Protein AF-A0A8B7DHA5-F1 (afdb_monomer_lite)

Secondary structure (DSSP, 8-state):
------PPP----GGGHHHHHHHHHHHHHHHHHHHHHHHSTTTS---SSHHHHHHHHHHHHHHHGGGBTTTB-HHHHHHHS-SSGGG--HHHHHHHHHHHHHHHHH-TT-TTTGGGGGGTGGGS-HHHHHHHHHHHHHHHHHH-HHHHHHHTSHHHHHHHHHHHHHHHHHTT--THHHHHHHHS-GGG-GGGHHHHHHHHHHHHHHHHHHHHHHHHHHHHHHHHHHHHHHHHHTT-TT--S-HHHHHHHHHHHHHHHHHHHHHHHHHHHHHHHHHTGGGTTTS-HHHHHHHHHHHHHHHHHHHHHHHHHHHHHHHHHHHHHHHHHHHHHHHHHHHHHHHHHHHHHHHHHHHGGG-

pLDDT: mean 70.15, std 16.29, range [30.09, 95.38]

Structure (mmCIF, N/CA/C/O backbone):
data_AF-A0A8B7DHA5-F1
#
_entry.id   AF-A0A8B7DHA5-F1
#
loop_
_atom_site.group_PDB
_atom_site.id
_atom_site.type_symbol
_atom_site.label_atom_id
_atom_site.label_alt_id
_atom_site.label_comp_id
_atom_site.label_asym_id
_atom_site.label_entity_id
_atom_site.label_seq_id
_atom_site.pdbx_PDB_ins_code
_atom_site.Cartn_x
_atom_site.Cartn_y
_atom_site.Cartn_z
_atom_site.occupancy
_atom_site.B_iso_or_equiv
_atom_site.auth_seq_id
_atom_site.auth_comp_id
_atom_site.auth_asym_id
_atom_site.auth_atom_id
_atom_site.pdbx_PDB_model_num
ATOM 1 N N . MET A 1 1 ? -28.929 27.404 12.615 1.00 31.81 1 MET A N 1
ATOM 2 C CA . MET A 1 1 ? -28.844 27.192 11.158 1.00 31.81 1 MET A CA 1
ATOM 3 C C . MET A 1 1 ? -27.927 26.008 10.994 1.00 31.81 1 MET A C 1
ATOM 5 O O . MET A 1 1 ? -26.737 26.147 11.231 1.00 31.81 1 MET A O 1
ATOM 9 N N . ASP A 1 2 ? -28.525 24.844 10.763 1.00 30.09 2 ASP A N 1
ATOM 10 C CA . ASP A 1 2 ? -27.823 23.575 10.604 1.00 30.09 2 ASP A CA 1
ATOM 11 C C . ASP A 1 2 ? -27.261 23.507 9.185 1.00 30.09 2 ASP A C 1
ATOM 13 O O . ASP A 1 2 ? -27.983 23.202 8.233 1.00 30.09 2 ASP A O 1
ATOM 17 N N . GLU A 1 3 ? -25.979 23.820 9.029 1.00 30.39 3 GLU A N 1
ATOM 18 C CA . GLU A 1 3 ? -25.252 23.474 7.813 1.00 30.39 3 GLU A CA 1
ATOM 19 C C . GLU A 1 3 ? -24.956 21.973 7.857 1.00 30.39 3 GLU A C 1
ATOM 21 O O . GLU A 1 3 ? -24.004 21.502 8.477 1.00 30.39 3 GLU A O 1
ATOM 26 N N . LYS A 1 4 ? -25.829 21.195 7.208 1.00 30.09 4 LYS A N 1
ATOM 27 C CA . LYS A 1 4 ? -25.477 19.853 6.748 1.00 30.09 4 LYS A CA 1
ATOM 28 C C . LYS A 1 4 ? -24.295 20.006 5.794 1.00 30.09 4 LYS A C 1
ATOM 30 O O . LYS A 1 4 ? -24.496 20.401 4.649 1.00 30.09 4 LYS A O 1
ATOM 35 N N . PHE A 1 5 ? -23.093 19.669 6.255 1.00 32.84 5 PHE A N 1
ATOM 36 C CA . PHE A 1 5 ? -21.989 19.331 5.366 1.00 32.84 5 PHE A CA 1
ATOM 37 C C . PHE A 1 5 ? -22.485 18.221 4.429 1.00 32.84 5 PHE A C 1
ATOM 39 O O . PHE A 1 5 ? -22.714 17.085 4.848 1.00 32.84 5 PHE A O 1
ATOM 46 N N . GLN A 1 6 ? -22.763 18.575 3.173 1.00 30.36 6 GLN A N 1
ATOM 47 C CA . GLN A 1 6 ? -22.913 17.603 2.100 1.00 30.36 6 GLN A CA 1
ATOM 48 C C . GLN A 1 6 ? -21.514 17.063 1.833 1.00 30.36 6 GLN A C 1
ATOM 50 O O . GLN A 1 6 ? -20.714 17.706 1.164 1.00 30.36 6 GLN A O 1
ATOM 55 N N . TYR A 1 7 ? -21.209 15.919 2.437 1.00 39.31 7 TYR A N 1
ATOM 56 C CA . TYR A 1 7 ? -19.994 15.178 2.149 1.00 39.31 7 TYR A CA 1
ATOM 57 C C . TYR A 1 7 ? -20.019 14.757 0.674 1.00 39.31 7 TYR A C 1
ATOM 59 O O . TYR A 1 7 ? -20.976 14.111 0.237 1.00 39.31 7 TYR A O 1
ATOM 67 N N . GLU A 1 8 ? -19.011 15.176 -0.093 1.00 39.19 8 GLU A N 1
ATOM 68 C CA . GLU A 1 8 ? -18.822 14.723 -1.470 1.00 39.19 8 GLU A CA 1
ATOM 69 C C . GLU A 1 8 ? -18.601 13.205 -1.476 1.00 39.19 8 GLU A C 1
ATOM 71 O O . GLU A 1 8 ? -18.005 12.635 -0.561 1.00 39.19 8 GLU A O 1
ATOM 76 N N . VAL A 1 9 ? -19.179 12.548 -2.482 1.00 39.88 9 VAL A N 1
ATOM 77 C CA . VAL A 1 9 ? -19.127 11.096 -2.687 1.00 39.88 9 VAL A CA 1
ATOM 78 C C . VAL A 1 9 ? -17.662 10.658 -2.674 1.00 39.88 9 VAL A C 1
ATOM 80 O O . VAL A 1 9 ? -16.861 11.154 -3.462 1.00 39.88 9 VAL A O 1
ATOM 83 N N . LEU A 1 10 ? -17.333 9.733 -1.775 1.00 47.78 10 LEU A N 1
ATOM 84 C CA . LEU A 1 10 ? -15.979 9.291 -1.431 1.00 47.78 10 LEU A CA 1
ATOM 85 C C . LEU A 1 10 ? -15.328 8.494 -2.561 1.00 47.78 10 LEU A C 1
ATOM 87 O O . LEU A 1 10 ? -14.154 8.158 -2.450 1.00 47.78 10 LEU A O 1
ATOM 91 N N . GLY A 1 11 ? -16.078 8.204 -3.632 1.00 48.78 11 GLY A N 1
ATOM 92 C CA . GLY A 1 11 ? -15.560 7.739 -4.910 1.00 48.78 11 GLY A CA 1
ATOM 93 C C . GLY A 1 11 ? -14.480 6.691 -4.704 1.00 48.78 11 GLY A C 1
ATOM 94 O O . GLY A 1 11 ? -13.331 6.957 -5.038 1.00 48.78 11 GLY A O 1
ATOM 95 N N . ILE A 1 12 ? -14.840 5.554 -4.083 1.00 56.03 12 ILE A N 1
ATOM 96 C CA . ILE A 1 12 ? -13.918 4.442 -3.793 1.00 56.03 12 ILE A CA 1
ATOM 97 C C . ILE A 1 12 ? -12.942 4.297 -4.958 1.00 56.03 12 ILE A C 1
ATOM 99 O O . ILE A 1 12 ? -13.399 4.212 -6.100 1.00 56.03 12 ILE A O 1
ATOM 103 N N . ILE A 1 13 ? -11.632 4.235 -4.682 1.00 59.09 13 ILE A N 1
ATOM 104 C CA . ILE A 1 13 ? -10.598 3.977 -5.697 1.00 59.09 13 ILE A CA 1
ATOM 105 C C . ILE A 1 13 ? -11.008 2.735 -6.506 1.00 59.09 13 ILE A C 1
ATOM 107 O O . ILE A 1 13 ? -10.809 1.588 -6.090 1.00 59.09 13 ILE A O 1
ATOM 111 N N . GLN A 1 14 ? -11.622 2.964 -7.671 1.00 55.59 14 GLN A N 1
ATOM 112 C CA . GLN A 1 14 ? -12.450 1.955 -8.344 1.00 55.59 14 GLN A CA 1
ATOM 113 C C . GLN A 1 14 ? -11.627 0.748 -8.803 1.00 55.59 14 GLN A C 1
ATOM 115 O O . GLN A 1 14 ? -12.136 -0.364 -8.917 1.00 55.59 14 GLN A O 1
ATOM 120 N N . LYS A 1 15 ? -10.325 0.946 -9.042 1.00 62.31 15 LYS A N 1
ATOM 121 C CA . LYS A 1 15 ? -9.420 -0.110 -9.512 1.00 62.31 15 LYS A CA 1
ATOM 122 C C . LYS A 1 15 ? -9.160 -1.212 -8.487 1.00 62.31 15 LYS A C 1
ATOM 124 O O . LYS A 1 15 ? -8.777 -2.300 -8.904 1.00 62.31 15 LYS A O 1
ATOM 129 N N . ASN A 1 16 ? -9.382 -0.957 -7.196 1.00 73.00 16 ASN A N 1
ATOM 130 C CA . ASN A 1 16 ? -9.119 -1.911 -6.117 1.00 73.00 16 ASN A CA 1
ATOM 131 C C . ASN A 1 16 ? -10.328 -2.093 -5.189 1.00 73.00 16 ASN A C 1
ATOM 133 O O . ASN A 1 16 ? -10.146 -2.474 -4.037 1.00 73.00 16 ASN A O 1
ATOM 137 N N . GLU A 1 17 ? -11.552 -1.841 -5.662 1.00 82.62 17 GLU A N 1
ATOM 138 C CA . GLU A 1 17 ? -12.750 -1.793 -4.811 1.00 82.62 17 GLU A CA 1
ATOM 139 C C . GLU A 1 17 ? -12.885 -3.016 -3.886 1.00 82.62 17 GLU A C 1
ATOM 141 O O . GLU A 1 17 ? -13.051 -2.863 -2.679 1.00 82.62 17 GLU A O 1
ATOM 146 N N . MET A 1 18 ? -12.733 -4.236 -4.411 1.00 84.31 18 MET A N 1
ATOM 147 C CA . MET A 1 18 ? -12.830 -5.459 -3.600 1.00 84.31 18 MET A CA 1
ATOM 148 C C . MET A 1 18 ? -11.732 -5.567 -2.536 1.00 84.31 18 MET A C 1
ATOM 150 O O . MET A 1 18 ? -11.992 -6.031 -1.427 1.00 84.31 18 MET A O 1
ATOM 154 N N . TYR A 1 19 ? -10.515 -5.121 -2.854 1.00 85.44 19 TYR A N 1
ATOM 155 C CA . TYR A 1 19 ? -9.407 -5.089 -1.902 1.00 85.44 19 TYR A CA 1
ATOM 156 C C . TYR A 1 19 ? -9.633 -4.018 -0.829 1.00 85.44 19 TYR A C 1
ATOM 158 O O . TYR A 1 19 ? -9.462 -4.303 0.352 1.00 85.44 19 TYR A O 1
ATOM 166 N N . VAL A 1 20 ? -10.104 -2.826 -1.218 1.00 85.88 20 VAL A N 1
ATOM 167 C CA . VAL A 1 20 ? -10.475 -1.742 -0.294 1.00 85.88 20 VAL A CA 1
ATOM 168 C C . VAL A 1 20 ? -11.589 -2.198 0.646 1.00 85.88 20 VAL A C 1
ATOM 170 O O . VAL A 1 20 ? -11.471 -2.011 1.854 1.00 85.88 20 VAL A O 1
ATOM 173 N N . ARG A 1 21 ? -12.638 -2.850 0.128 1.00 87.44 21 ARG A N 1
ATOM 174 C CA . ARG A 1 21 ? -13.747 -3.394 0.931 1.00 87.44 21 ARG A CA 1
ATOM 175 C C . ARG A 1 21 ? -13.265 -4.432 1.935 1.00 87.44 21 ARG A C 1
ATOM 177 O O . ARG A 1 21 ? -13.644 -4.375 3.100 1.00 87.44 21 ARG A O 1
ATOM 184 N N . PHE A 1 22 ? -12.410 -5.354 1.504 1.00 86.50 22 PHE A N 1
ATOM 185 C CA . PHE A 1 22 ? -11.858 -6.370 2.394 1.00 86.50 22 PHE A CA 1
ATOM 186 C C . PHE A 1 22 ? -10.947 -5.769 3.468 1.00 86.50 22 PHE A C 1
ATOM 188 O O . PHE A 1 22 ? -11.147 -6.057 4.645 1.00 86.50 22 PHE A O 1
ATOM 195 N N . LYS A 1 23 ? -10.026 -4.864 3.101 1.00 83.88 23 LYS A N 1
ATOM 196 C CA . LYS A 1 23 ? -9.225 -4.103 4.077 1.00 83.88 23 LYS A CA 1
ATOM 197 C C . LYS A 1 23 ? -10.117 -3.357 5.067 1.00 83.88 23 LYS A C 1
ATOM 199 O O . LYS A 1 23 ? -9.887 -3.431 6.269 1.00 83.88 23 LYS A O 1
ATOM 204 N N . THR A 1 24 ? -11.170 -2.706 4.575 1.00 83.94 24 THR A N 1
ATOM 205 C CA . THR A 1 24 ? -12.131 -1.965 5.403 1.00 83.94 24 THR A CA 1
ATOM 206 C C . THR A 1 24 ? -12.821 -2.891 6.395 1.00 83.94 24 THR A C 1
ATOM 208 O O . THR A 1 24 ? -12.887 -2.558 7.575 1.00 83.94 24 THR A O 1
ATOM 211 N N . ALA A 1 25 ? -13.278 -4.065 5.950 1.00 85.50 25 ALA A N 1
ATOM 212 C CA . ALA A 1 25 ? -13.886 -5.064 6.822 1.00 85.50 25 ALA A CA 1
ATOM 213 C C . ALA A 1 25 ? -12.911 -5.523 7.906 1.00 85.50 25 ALA A C 1
ATOM 215 O O . ALA A 1 25 ? -13.246 -5.487 9.084 1.00 85.50 25 ALA A O 1
ATOM 216 N N . CYS A 1 26 ? -11.687 -5.890 7.536 1.00 80.75 26 CYS A N 1
ATOM 217 C CA . CYS A 1 26 ? -10.687 -6.331 8.497 1.00 80.75 26 CYS A CA 1
ATOM 218 C C . CYS A 1 26 ? -10.291 -5.232 9.495 1.00 80.75 26 CYS A C 1
ATOM 220 O O . CYS A 1 26 ? -10.178 -5.517 10.684 1.00 80.75 26 CYS A O 1
ATOM 222 N N . HIS A 1 27 ? -10.128 -3.982 9.049 1.00 76.69 27 HIS A N 1
ATOM 223 C CA . HIS A 1 27 ? -9.859 -2.848 9.937 1.00 76.69 27 HIS A CA 1
ATOM 224 C C . HIS A 1 27 ? -11.027 -2.554 10.867 1.00 76.69 27 HIS A C 1
ATOM 226 O O . HIS A 1 27 ? -10.813 -2.317 12.052 1.00 76.69 27 HIS A O 1
ATOM 232 N N . PHE A 1 28 ? -12.254 -2.579 10.351 1.00 78.31 28 PHE A N 1
ATOM 233 C CA . PHE A 1 28 ? -13.452 -2.380 11.155 1.00 78.31 28 PHE A CA 1
ATOM 234 C C . PHE A 1 28 ? -13.570 -3.454 12.236 1.00 78.31 28 PHE A C 1
ATOM 236 O O . PHE A 1 28 ? -13.724 -3.133 13.410 1.00 78.31 28 PHE A O 1
ATOM 243 N N . VAL A 1 29 ? -13.409 -4.722 11.852 1.00 74.81 29 VAL A N 1
ATOM 244 C CA . VAL A 1 29 ? -13.399 -5.865 12.768 1.00 74.81 29 VAL A CA 1
ATOM 245 C C . VAL A 1 29 ? -12.318 -5.685 13.820 1.00 74.81 29 VAL A C 1
ATOM 247 O O . VAL A 1 29 ? -12.630 -5.698 15.004 1.00 74.81 29 VAL A O 1
ATOM 250 N N . ALA A 1 30 ? -11.067 -5.462 13.415 1.00 70.94 30 ALA A N 1
ATOM 251 C CA . ALA A 1 30 ? -9.961 -5.275 14.347 1.00 70.94 30 ALA A CA 1
ATOM 252 C C . ALA A 1 30 ? -10.249 -4.140 15.340 1.00 70.94 30 ALA A C 1
ATOM 254 O O . ALA A 1 30 ? -10.078 -4.315 16.542 1.00 70.94 30 ALA A O 1
ATOM 255 N N . LEU A 1 31 ? -10.764 -3.008 14.860 1.00 69.12 31 LEU A N 1
ATOM 256 C CA . LEU A 1 31 ? -11.113 -1.857 15.685 1.00 69.12 31 LEU A CA 1
ATOM 257 C C . LEU A 1 31 ? -12.256 -2.164 16.666 1.00 69.12 31 LEU A C 1
ATOM 259 O O . LEU A 1 31 ? -12.159 -1.814 17.841 1.00 69.12 31 LEU A O 1
ATOM 263 N N . GLU A 1 32 ? -13.312 -2.847 16.224 1.00 69.75 32 GLU A N 1
ATOM 264 C CA . GLU A 1 32 ? -14.404 -3.299 17.092 1.00 69.75 32 GLU A CA 1
ATOM 265 C C . GLU A 1 32 ? -13.937 -4.349 18.108 1.00 69.75 32 GLU A C 1
ATOM 267 O O . GLU A 1 32 ? -14.390 -4.349 19.253 1.00 69.75 32 GLU A O 1
ATOM 272 N N . PHE A 1 33 ? -12.984 -5.207 17.742 1.00 68.62 33 PHE A N 1
ATOM 273 C CA . PHE A 1 33 ? -12.384 -6.171 18.659 1.00 68.62 33 PHE A CA 1
ATOM 274 C C . PHE A 1 33 ? -11.497 -5.516 19.694 1.00 68.62 33 PHE A C 1
ATOM 276 O O . PHE A 1 33 ? -11.634 -5.810 20.879 1.00 68.62 33 PHE A O 1
ATOM 283 N N . TYR A 1 34 ? -10.647 -4.583 19.285 1.00 62.50 34 TYR A N 1
ATOM 284 C CA . TYR A 1 34 ? -9.885 -3.781 20.224 1.00 62.50 34 TYR A CA 1
ATOM 285 C C . TYR A 1 34 ? -10.821 -3.000 21.148 1.00 62.50 34 TYR A C 1
ATOM 287 O O . TYR A 1 34 ? -10.635 -2.999 22.364 1.00 62.50 34 TYR A O 1
ATOM 295 N N . ARG A 1 35 ? -11.910 -2.431 20.620 1.00 61.94 35 ARG A N 1
ATOM 296 C CA . ARG A 1 35 ? -12.947 -1.837 21.465 1.00 61.94 35 ARG A CA 1
ATOM 297 C C . ARG A 1 35 ? -13.517 -2.859 22.438 1.00 61.94 35 ARG A C 1
ATOM 299 O O . ARG A 1 35 ? -13.552 -2.549 23.612 1.00 61.94 35 ARG A O 1
ATOM 306 N N . LYS A 1 36 ? -13.905 -4.067 22.028 1.00 60.62 36 LYS A N 1
ATOM 307 C CA . LYS A 1 36 ? -14.462 -5.085 22.940 1.00 60.62 36 LYS A CA 1
ATOM 308 C C . LYS A 1 36 ? -13.470 -5.555 24.008 1.00 60.62 36 LYS A C 1
ATOM 310 O O . LYS A 1 36 ? -13.822 -5.529 25.184 1.00 60.62 36 LYS A O 1
ATOM 315 N N . ILE A 1 37 ? -12.247 -5.926 23.621 1.00 56.59 37 ILE A N 1
ATOM 316 C CA . ILE A 1 37 ? -11.201 -6.410 24.540 1.00 56.59 37 ILE A CA 1
ATOM 317 C C . ILE A 1 37 ? -10.903 -5.357 25.604 1.00 56.59 37 ILE A C 1
ATOM 319 O O . ILE A 1 37 ? -10.759 -5.689 26.775 1.00 56.59 37 ILE A O 1
ATOM 323 N N . PHE A 1 38 ? -10.841 -4.086 25.208 1.00 52.12 38 PHE A N 1
ATOM 324 C CA . PHE A 1 38 ? -10.392 -3.032 26.104 1.00 52.12 38 PHE A CA 1
ATOM 325 C C . PHE A 1 38 ? -11.536 -2.203 26.733 1.00 52.12 38 PHE A C 1
ATOM 327 O O . PHE A 1 38 ? -11.337 -1.593 27.782 1.00 52.12 38 PHE A O 1
ATOM 334 N N . HIS A 1 39 ? -12.749 -2.185 26.163 1.00 49.16 39 HIS A N 1
ATOM 335 C CA . HIS A 1 39 ? -13.936 -1.566 26.781 1.00 49.16 39 HIS A CA 1
ATOM 336 C C . HIS A 1 39 ? -14.597 -2.460 27.829 1.00 49.16 39 HIS A C 1
ATOM 338 O O . HIS A 1 39 ? -15.317 -1.924 28.679 1.00 49.16 39 HIS A O 1
ATOM 344 N N . ASP A 1 40 ? -14.423 -3.781 27.752 1.00 50.50 40 ASP A N 1
ATOM 345 C CA . ASP A 1 40 ? -14.937 -4.699 28.759 1.00 50.50 40 ASP A CA 1
ATOM 346 C C . ASP A 1 40 ? -13.832 -5.008 29.788 1.00 50.50 40 ASP A C 1
ATOM 348 O O . ASP A 1 40 ? -12.856 -5.694 29.464 1.00 50.50 40 ASP A O 1
ATOM 352 N N . PRO A 1 41 ? -13.966 -4.530 31.042 1.00 48.09 41 PRO A N 1
ATOM 353 C CA . PRO A 1 41 ? -12.984 -4.795 32.091 1.00 48.09 41 PRO A CA 1
ATOM 354 C C . PRO A 1 41 ? -12.766 -6.295 32.352 1.00 48.09 41 PRO A C 1
ATOM 356 O O . PRO A 1 41 ? -11.726 -6.670 32.879 1.00 48.09 41 PRO A O 1
ATOM 359 N N . CYS A 1 42 ? -13.690 -7.172 31.939 1.00 45.97 42 CYS A N 1
ATOM 360 C CA . CYS A 1 42 ? -13.516 -8.622 32.039 1.00 45.97 42 CYS A CA 1
ATOM 361 C C . CYS A 1 42 ? -12.472 -9.183 31.050 1.00 45.97 42 CYS A C 1
ATOM 363 O O . CYS A 1 42 ? -11.889 -10.232 31.324 1.00 45.97 42 CYS A O 1
ATOM 365 N N . TYR A 1 43 ? -12.227 -8.513 29.917 1.00 44.78 43 TYR A N 1
ATOM 366 C CA . TYR A 1 43 ? -11.292 -8.970 28.876 1.00 44.78 43 TYR A CA 1
ATOM 367 C C . TYR A 1 43 ? -9.932 -8.277 28.952 1.00 44.78 43 TYR A C 1
ATOM 369 O O . TYR A 1 43 ? -8.911 -8.922 28.729 1.00 44.78 43 TYR A O 1
ATOM 377 N N . ALA A 1 44 ? -9.909 -7.004 29.349 1.00 47.59 44 ALA A N 1
ATOM 378 C CA . ALA A 1 44 ? -8.687 -6.220 29.514 1.00 47.59 44 ALA A CA 1
ATOM 379 C C . ALA A 1 44 ? -7.817 -6.663 30.708 1.00 47.59 44 ALA A C 1
ATOM 381 O O . ALA A 1 44 ? -6.741 -6.110 30.919 1.00 47.59 44 ALA A O 1
ATOM 382 N N . GLY A 1 45 ? -8.297 -7.622 31.510 1.00 48.34 45 GLY A N 1
ATOM 383 C CA . GLY A 1 45 ? -7.600 -8.121 32.696 1.00 48.34 45 GLY A CA 1
ATOM 384 C C . GLY A 1 45 ? -7.615 -7.154 33.882 1.00 48.34 45 GLY A C 1
ATOM 385 O O . GLY A 1 45 ? -7.034 -7.474 34.914 1.00 48.34 45 GLY A O 1
ATOM 386 N N . PHE A 1 46 ? -8.289 -6.003 33.766 1.00 51.25 46 PHE A N 1
ATOM 387 C CA . PHE A 1 46 ? -8.399 -5.048 34.861 1.00 51.25 46 PHE A CA 1
ATOM 388 C C . PHE A 1 46 ? -9.319 -5.580 35.953 1.00 51.25 46 PHE A C 1
ATOM 390 O O . PHE A 1 46 ? -10.464 -5.973 35.702 1.00 51.25 46 PHE A O 1
ATOM 397 N N . SER A 1 47 ? -8.836 -5.553 37.190 1.00 51.66 47 SER A N 1
ATOM 398 C CA . SER A 1 47 ? -9.654 -5.958 38.323 1.00 51.66 47 SER A CA 1
ATOM 399 C C . SER A 1 47 ? -10.866 -5.036 38.482 1.00 51.66 47 SER A C 1
ATOM 401 O O . SER A 1 47 ? -10.778 -3.814 38.349 1.00 51.66 47 SER A O 1
ATOM 403 N N . LYS A 1 48 ? -12.018 -5.626 38.825 1.00 53.19 48 LYS A N 1
ATOM 404 C CA . LYS A 1 48 ? -13.227 -4.876 39.207 1.00 53.19 48 LYS A CA 1
ATOM 405 C C . LYS A 1 48 ? -13.108 -4.240 40.596 1.00 53.19 48 LYS A C 1
ATOM 407 O O . LYS A 1 48 ? -13.985 -3.480 40.981 1.00 53.19 48 LYS A O 1
ATOM 412 N N . GLU A 1 49 ? -12.056 -4.558 41.348 1.00 58.78 49 GLU A N 1
ATOM 413 C CA . GLU A 1 49 ? -11.778 -3.953 42.647 1.00 58.78 49 GLU A CA 1
ATOM 414 C C . GLU A 1 49 ? -10.912 -2.698 42.471 1.00 58.78 49 GLU A C 1
ATOM 416 O O . GLU A 1 49 ? -9.769 -2.779 42.011 1.00 58.78 49 GLU A O 1
ATOM 421 N N . GLY A 1 50 ? -11.425 -1.533 42.885 1.00 56.69 50 GLY A N 1
ATOM 422 C CA . GLY A 1 50 ? -10.749 -0.238 42.726 1.00 56.69 50 GLY A CA 1
ATOM 423 C C . GLY A 1 50 ? -9.315 -0.156 43.282 1.00 56.69 50 GLY A C 1
ATOM 424 O O . GLY A 1 50 ? -8.520 0.658 42.814 1.00 56.69 50 GLY A O 1
ATOM 425 N N . SER A 1 51 ? -8.944 -1.012 44.243 1.00 60.91 51 SER A N 1
ATOM 426 C CA . SER A 1 51 ? -7.574 -1.147 44.768 1.00 60.91 51 SER A CA 1
ATOM 427 C C . SER A 1 51 ? -6.586 -1.750 43.778 1.00 60.91 51 SER A C 1
ATOM 429 O O . SER A 1 51 ? -5.465 -1.261 43.638 1.00 60.91 51 SER A O 1
ATOM 431 N N . HIS A 1 52 ? -6.999 -2.803 43.084 1.00 62.06 52 HIS A N 1
ATOM 432 C CA . HIS A 1 52 ? -6.187 -3.482 42.085 1.00 62.06 52 HIS A CA 1
ATOM 433 C C . HIS A 1 52 ? -6.150 -2.680 40.782 1.00 62.06 52 HIS A C 1
ATOM 435 O O . HIS A 1 52 ? -5.064 -2.454 40.249 1.00 62.06 52 HIS A O 1
ATOM 441 N N . LEU A 1 53 ? -7.292 -2.107 40.385 1.00 61.91 53 LEU A N 1
ATOM 442 C CA . LEU A 1 53 ? -7.402 -1.209 39.235 1.00 61.91 53 LEU A CA 1
ATOM 443 C C . LEU A 1 53 ? -6.439 -0.014 39.330 1.00 61.91 53 LEU A C 1
ATOM 445 O O . LEU A 1 53 ? -5.806 0.355 38.343 1.00 61.91 53 LEU A O 1
ATOM 449 N N . TYR A 1 54 ? -6.285 0.584 40.518 1.00 65.25 54 TYR A N 1
ATOM 450 C CA . TYR A 1 54 ? -5.333 1.679 40.735 1.00 65.25 54 TYR A CA 1
ATOM 451 C C . TYR A 1 54 ? -3.884 1.252 40.465 1.00 65.25 54 TYR A C 1
ATOM 453 O O . TYR A 1 54 ? -3.156 1.958 39.768 1.00 65.25 54 TYR A O 1
ATOM 461 N N . ASN A 1 55 ? -3.459 0.100 40.989 1.00 65.38 55 ASN A N 1
ATOM 462 C CA . ASN A 1 55 ? -2.087 -0.387 40.825 1.00 65.38 55 ASN A CA 1
ATOM 463 C C . ASN A 1 55 ? -1.792 -0.783 39.375 1.00 65.38 55 ASN A C 1
ATOM 465 O O . ASN A 1 55 ? -0.725 -0.454 38.855 1.00 65.38 55 ASN A O 1
ATOM 469 N N . GLU A 1 56 ? -2.754 -1.427 38.715 1.00 62.31 56 GLU A N 1
ATOM 470 C CA . GLU A 1 56 ? -2.689 -1.757 37.293 1.00 62.31 56 GLU A CA 1
ATOM 471 C C . GLU A 1 56 ? -2.543 -0.469 36.468 1.00 62.31 56 GLU A C 1
ATOM 473 O O . GLU A 1 56 ? -1.574 -0.320 35.727 1.00 62.31 56 GLU A O 1
ATOM 478 N N . LEU A 1 57 ? -3.401 0.535 36.681 1.00 65.12 57 LEU A N 1
ATOM 479 C CA . LEU A 1 57 ? -3.302 1.837 36.010 1.00 65.12 57 LEU A CA 1
ATOM 480 C C . LEU A 1 57 ? -1.965 2.546 36.250 1.00 65.12 57 LEU A C 1
ATOM 482 O O . LEU A 1 57 ? -1.359 3.041 35.301 1.00 65.12 57 LEU A O 1
ATOM 486 N N . GLN A 1 58 ? -1.453 2.588 37.483 1.00 68.50 58 GLN A N 1
ATOM 487 C CA . GLN A 1 58 ? -0.148 3.211 37.740 1.00 68.50 58 GLN A CA 1
ATOM 488 C C . GLN A 1 58 ? 0.997 2.472 37.033 1.00 68.50 58 GLN A C 1
ATOM 490 O O . GLN A 1 58 ? 1.925 3.130 36.558 1.00 68.50 58 GLN A O 1
ATOM 495 N N . ALA A 1 59 ? 0.920 1.145 36.887 1.00 63.75 59 ALA A N 1
ATOM 496 C CA . ALA A 1 59 ? 1.875 0.383 36.082 1.00 63.75 59 ALA A CA 1
ATOM 497 C C . ALA A 1 59 ? 1.800 0.763 34.587 1.00 63.75 59 ALA A C 1
ATOM 499 O O . ALA A 1 59 ? 2.830 0.850 33.914 1.00 63.75 59 ALA A O 1
ATOM 500 N N . PHE A 1 60 ? 0.607 1.092 34.079 1.00 57.47 60 PHE A N 1
ATOM 501 C CA . PHE A 1 60 ? 0.396 1.546 32.696 1.00 57.47 60 PHE A CA 1
ATOM 502 C C . PHE A 1 60 ? 0.797 3.008 32.430 1.00 57.47 60 PHE A C 1
ATOM 504 O O . PHE A 1 60 ? 1.041 3.381 31.277 1.00 57.47 60 PHE A O 1
ATOM 511 N N . LYS A 1 61 ? 0.946 3.838 33.470 1.00 67.19 61 LYS A N 1
ATOM 512 C CA . LYS A 1 61 ? 1.276 5.275 33.370 1.00 67.19 61 LYS A CA 1
ATOM 513 C C . LYS A 1 61 ? 2.504 5.576 32.512 1.00 67.19 61 LYS A C 1
ATOM 515 O O . LYS A 1 61 ? 2.508 6.542 31.751 1.00 67.19 61 LYS A O 1
ATOM 520 N N . GLY A 1 62 ? 3.551 4.756 32.626 1.00 58.69 62 GLY A N 1
ATOM 521 C CA . GLY A 1 62 ? 4.792 4.933 31.867 1.00 58.69 62 GLY A CA 1
ATOM 522 C C . GLY A 1 62 ? 4.599 4.732 30.363 1.00 58.69 62 GLY A C 1
ATOM 523 O O . GLY A 1 62 ? 5.102 5.524 29.564 1.00 58.69 62 GLY A O 1
ATOM 524 N N . CYS A 1 63 ? 3.811 3.725 29.980 1.00 51.59 63 CYS A N 1
ATOM 525 C CA . CYS A 1 63 ? 3.535 3.394 28.581 1.00 51.59 63 CYS A CA 1
ATOM 526 C C . CYS A 1 63 ? 2.703 4.479 27.891 1.00 51.59 63 CYS A C 1
ATOM 528 O O . CYS A 1 63 ? 2.929 4.792 26.727 1.00 51.59 63 CYS A O 1
ATOM 530 N N . LEU A 1 64 ? 1.789 5.098 28.637 1.00 57.78 64 LEU A N 1
ATOM 531 C CA . LEU A 1 64 ? 0.847 6.085 28.116 1.00 57.78 64 LEU A CA 1
ATOM 532 C C . LEU A 1 64 ? 1.389 7.520 28.181 1.00 57.78 64 LEU A C 1
ATOM 534 O O . LEU A 1 64 ? 0.734 8.443 27.712 1.00 57.78 64 LEU A O 1
ATOM 538 N N . SER A 1 65 ? 2.592 7.725 28.735 1.00 62.84 65 SER A N 1
ATOM 539 C CA . SER A 1 65 ? 3.200 9.051 28.958 1.00 62.84 65 SER A CA 1
ATOM 540 C C . SER A 1 65 ? 3.295 9.914 27.698 1.00 62.84 65 SER A C 1
ATOM 542 O O . SER A 1 65 ? 3.236 11.137 27.794 1.00 62.84 65 SER A O 1
ATOM 544 N N . ARG A 1 66 ? 3.367 9.283 26.521 1.00 57.94 66 ARG A N 1
ATOM 545 C CA . ARG A 1 66 ? 3.384 9.935 25.202 1.00 57.94 66 ARG A CA 1
ATOM 546 C C . ARG A 1 66 ? 2.054 10.598 24.826 1.00 57.94 66 ARG A C 1
ATOM 548 O O . ARG A 1 66 ? 2.049 11.523 24.023 1.00 57.94 66 ARG A O 1
ATOM 555 N N . LEU A 1 67 ? 0.943 10.158 25.421 1.00 54.88 67 LEU A N 1
ATOM 556 C CA . LEU A 1 67 ? -0.378 10.765 25.232 1.00 54.88 67 LEU A CA 1
ATOM 557 C C . LEU A 1 67 ? -0.537 12.054 26.049 1.00 54.88 67 LEU A C 1
ATOM 559 O O . LEU A 1 67 ? -1.402 12.875 25.745 1.00 54.88 67 LEU A O 1
ATOM 563 N N . LYS A 1 68 ? 0.295 12.257 27.080 1.00 62.94 68 LYS A N 1
ATOM 564 C CA . LYS A 1 68 ? 0.255 13.445 27.935 1.00 62.94 68 LYS A CA 1
ATOM 565 C C . LYS A 1 68 ? 0.722 14.681 27.167 1.00 62.94 68 LYS A C 1
ATOM 567 O O . LYS A 1 68 ? 1.864 14.744 26.728 1.00 62.94 68 LYS A O 1
ATOM 572 N N . GLY A 1 69 ? -0.135 15.690 27.071 1.00 56.97 69 GLY A N 1
ATOM 573 C CA . GLY A 1 69 ? 0.156 16.963 26.407 1.00 56.97 69 GLY A CA 1
ATOM 574 C C . GLY A 1 69 ? -0.077 16.961 24.895 1.00 56.97 69 GLY A C 1
ATOM 575 O O . GLY A 1 69 ? -0.272 18.036 24.342 1.00 56.97 69 GLY A O 1
ATOM 576 N N . ASN A 1 70 ? -0.120 15.785 24.261 1.00 52.22 70 ASN A N 1
ATOM 577 C CA . ASN A 1 70 ? -0.483 15.630 22.849 1.00 52.22 70 ASN A CA 1
ATOM 578 C C . ASN A 1 70 ? -1.989 15.400 22.683 1.00 52.22 70 ASN A C 1
ATOM 580 O O . ASN A 1 70 ? -2.641 16.076 21.900 1.00 52.22 70 ASN A O 1
ATOM 584 N N . VAL A 1 71 ? -2.532 14.460 23.458 1.00 49.66 71 VAL A N 1
ATOM 585 C CA . VAL A 1 71 ? -3.924 14.001 23.352 1.00 49.66 71 VAL A CA 1
ATOM 586 C C . VAL A 1 71 ? -4.688 14.290 24.637 1.00 49.66 71 VAL A C 1
ATOM 588 O O . VAL A 1 71 ? -5.806 14.791 24.617 1.00 49.66 71 VAL A O 1
ATOM 591 N N . LEU A 1 72 ? -4.071 13.971 25.773 1.00 55.22 72 LEU A N 1
ATOM 592 C CA . LEU A 1 72 ? -4.642 14.179 27.093 1.00 55.22 72 LEU A CA 1
ATOM 593 C C . LEU A 1 72 ? -4.044 15.438 27.697 1.00 55.22 72 LEU A C 1
ATOM 595 O O . LEU A 1 72 ? -2.824 15.542 27.871 1.00 55.22 72 LEU A O 1
ATOM 599 N N . ASN A 1 73 ? -4.892 16.385 28.080 1.00 65.31 73 ASN A N 1
ATOM 600 C CA . ASN A 1 73 ? -4.428 17.548 28.822 1.00 65.31 73 ASN A CA 1
ATOM 601 C C . ASN A 1 73 ? -3.961 17.142 30.235 1.00 65.31 73 ASN A C 1
ATOM 603 O O . ASN A 1 73 ? -4.247 16.054 30.741 1.00 65.31 73 ASN A O 1
ATOM 607 N N . ASN A 1 74 ? -3.229 18.031 30.914 1.00 70.50 74 ASN A N 1
ATOM 608 C CA . ASN A 1 74 ? -2.687 17.743 32.250 1.00 70.50 74 ASN A CA 1
ATOM 609 C C . ASN A 1 74 ? -3.765 17.366 33.276 1.00 70.50 74 ASN A C 1
ATOM 611 O O . ASN A 1 74 ? -3.476 16.645 34.229 1.00 70.50 74 ASN A O 1
ATOM 615 N N . ARG A 1 75 ? -4.995 17.852 33.090 1.00 68.06 75 ARG A N 1
ATOM 616 C CA . ARG A 1 75 ? -6.114 17.562 33.981 1.00 68.06 75 ARG A CA 1
ATOM 617 C C . ARG A 1 75 ? -6.579 16.124 33.774 1.00 68.06 75 ARG A C 1
ATOM 619 O O . ARG A 1 75 ? -6.593 15.362 34.731 1.00 68.06 75 ARG A O 1
ATOM 626 N N . GLU A 1 76 ? -6.865 15.739 32.535 1.00 63.38 76 GLU A N 1
ATOM 627 C CA . GLU A 1 76 ? -7.226 14.370 32.143 1.00 63.38 76 GLU A CA 1
ATOM 628 C C . GLU A 1 76 ? -6.142 13.369 32.539 1.00 63.38 76 GLU A C 1
ATOM 630 O O . GLU A 1 76 ? -6.451 12.328 33.107 1.00 63.38 76 GLU A O 1
ATOM 635 N N . TRP A 1 77 ? -4.868 13.717 32.344 1.00 72.69 77 TRP A N 1
ATOM 636 C CA . TRP A 1 77 ? -3.737 12.882 32.742 1.00 72.69 77 TRP A CA 1
ATOM 637 C C . TRP A 1 77 ? -3.693 12.602 34.250 1.00 72.69 77 TRP A C 1
ATOM 639 O O . TRP A 1 77 ? -3.549 11.455 34.672 1.00 72.69 77 TRP A O 1
ATOM 649 N N . SER A 1 78 ? -3.813 13.646 35.073 1.00 72.06 78 SER A N 1
ATOM 650 C CA . SER A 1 78 ? -3.815 13.506 36.534 1.00 72.06 78 SER A CA 1
ATOM 651 C C . SER A 1 78 ? -5.074 12.810 37.056 1.00 72.06 78 SER A C 1
ATOM 653 O O . SER A 1 78 ? -5.033 12.219 38.129 1.00 72.06 78 SER A O 1
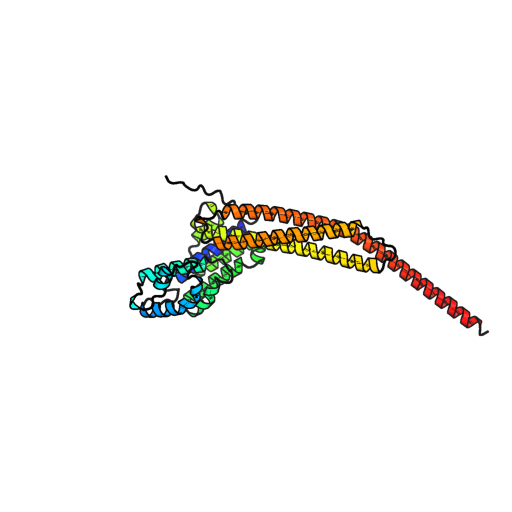ATOM 655 N N . PHE A 1 79 ? -6.176 12.848 36.304 1.00 65.75 79 PHE A N 1
ATOM 656 C CA . PHE A 1 79 ? -7.386 12.083 36.607 1.00 65.75 79 PHE A CA 1
ATOM 657 C C . PHE A 1 79 ? -7.268 10.599 36.239 1.00 65.75 79 PHE A C 1
ATOM 659 O O . PHE A 1 79 ? -7.818 9.761 36.945 1.00 65.75 79 PHE A O 1
ATOM 666 N N . LEU A 1 80 ? -6.552 10.271 35.162 1.00 63.31 80 LEU A N 1
ATOM 667 C CA . LEU A 1 80 ? -6.286 8.894 34.729 1.00 63.31 80 LEU A CA 1
ATOM 668 C C . LEU A 1 80 ? -5.297 8.177 35.645 1.00 63.31 80 LEU A C 1
ATOM 670 O O . LEU A 1 80 ? -5.448 6.992 35.933 1.00 63.31 80 LEU A O 1
ATOM 674 N N . PHE A 1 81 ? -4.298 8.919 36.120 1.00 69.31 81 PHE A N 1
ATOM 675 C CA . PHE A 1 81 ? -3.272 8.430 37.032 1.00 69.31 81 PHE A CA 1
ATOM 676 C C . PHE A 1 81 ? -3.259 9.268 38.310 1.00 69.31 81 PHE A C 1
ATOM 678 O O . PHE A 1 81 ? -2.285 10.002 38.540 1.00 69.31 81 PHE A O 1
ATOM 685 N N . PRO A 1 82 ? -4.316 9.171 39.140 1.00 67.62 82 PRO A N 1
ATOM 686 C CA . PRO A 1 82 ? -4.391 9.931 40.377 1.00 67.62 82 PRO A CA 1
ATOM 687 C C . PRO A 1 82 ? -3.215 9.576 41.286 1.00 67.62 82 PRO A C 1
ATOM 689 O O . PRO A 1 82 ? -2.682 8.471 41.227 1.00 67.62 82 PRO A O 1
ATOM 692 N N . GLU A 1 83 ? -2.774 10.515 42.119 1.00 70.06 83 GLU A N 1
ATOM 693 C CA . GLU A 1 83 ? -1.628 10.290 43.014 1.00 70.06 83 GLU A CA 1
ATOM 694 C C . GLU A 1 83 ? -1.952 9.345 44.179 1.00 70.06 83 GLU A C 1
ATOM 696 O O . GLU A 1 83 ? -1.046 8.855 44.851 1.00 70.06 83 GLU A O 1
ATOM 701 N N . ASN A 1 84 ? -3.240 9.087 44.430 1.00 67.94 84 ASN A N 1
ATOM 702 C CA . ASN A 1 84 ? -3.690 8.161 45.457 1.00 67.94 84 ASN A CA 1
ATOM 703 C C . ASN A 1 84 ? -4.974 7.418 45.049 1.00 67.94 84 ASN A C 1
ATOM 705 O O . ASN A 1 84 ? -5.780 7.889 44.243 1.00 67.94 84 ASN A O 1
ATOM 709 N N . GLN A 1 85 ? -5.169 6.253 45.665 1.00 65.12 85 GLN A N 1
ATOM 710 C CA . GLN A 1 85 ? -6.264 5.324 45.386 1.00 65.12 85 GLN A CA 1
ATOM 711 C C . GLN A 1 85 ? -7.653 5.880 45.755 1.00 65.12 85 GLN A C 1
ATOM 713 O O . GLN A 1 85 ? -8.641 5.542 45.115 1.00 65.12 85 GLN A O 1
ATOM 718 N N . GLN A 1 86 ? -7.740 6.772 46.749 1.00 63.66 86 GLN A N 1
ATOM 719 C CA . GLN A 1 86 ? -9.003 7.387 47.189 1.00 63.66 86 GLN A CA 1
ATOM 720 C C . GLN A 1 86 ? -9.632 8.319 46.147 1.00 63.66 86 GLN A C 1
ATOM 722 O O . GLN A 1 86 ? -10.823 8.606 46.231 1.00 63.66 86 GLN A O 1
ATOM 727 N N . THR A 1 87 ? -8.853 8.787 45.170 1.00 61.53 87 THR A N 1
ATOM 728 C CA . THR A 1 87 ? -9.342 9.696 44.123 1.00 61.53 87 THR A CA 1
ATOM 729 C C . THR A 1 87 ? -9.908 8.942 42.910 1.00 61.53 87 THR A C 1
ATOM 731 O O . THR A 1 87 ? -10.375 9.564 41.956 1.00 61.53 87 THR A O 1
ATOM 734 N N . LEU A 1 88 ? -9.866 7.603 42.915 1.00 59.69 88 LEU A N 1
ATOM 735 C CA . LEU A 1 88 ? -10.292 6.784 41.786 1.00 59.69 88 LEU A CA 1
ATOM 736 C C . LEU A 1 88 ? -11.827 6.649 41.762 1.00 59.69 88 LEU A C 1
ATOM 738 O O . LEU A 1 88 ? -12.418 5.980 42.604 1.00 59.69 88 LEU A O 1
ATOM 742 N N . SER A 1 89 ? -12.481 7.283 40.786 1.00 58.19 89 SER A N 1
ATOM 743 C CA . SER A 1 89 ? -13.909 7.081 40.495 1.00 58.19 89 SER A CA 1
ATOM 744 C C . SER A 1 89 ? -14.056 6.021 39.403 1.00 58.19 89 SER A C 1
ATOM 746 O O . SER A 1 89 ? -13.793 6.307 38.236 1.00 58.19 89 SER A O 1
ATOM 748 N N . GLU A 1 90 ? -14.470 4.803 39.766 1.00 53.25 90 GLU A N 1
ATOM 749 C CA . GLU A 1 90 ? -14.544 3.631 38.869 1.00 53.25 90 GLU A 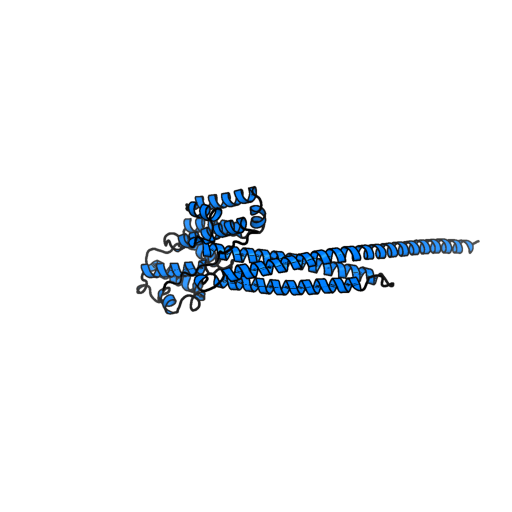CA 1
ATOM 750 C C . GLU A 1 90 ? -15.268 3.928 37.539 1.00 53.25 90 GLU A C 1
ATOM 752 O O . GLU A 1 90 ? -14.788 3.573 36.462 1.00 53.25 90 GLU A O 1
ATOM 757 N N . THR A 1 91 ? -16.377 4.670 37.583 1.00 43.12 91 THR A N 1
ATOM 758 C CA . THR A 1 91 ? -17.193 5.007 36.405 1.00 43.12 91 THR A CA 1
ATOM 759 C C . THR A 1 91 ? -16.511 6.001 35.458 1.00 43.12 91 THR A C 1
ATOM 761 O O . THR A 1 91 ? -16.716 5.955 34.244 1.00 43.12 91 THR A O 1
ATOM 764 N N . PHE A 1 92 ? -15.702 6.918 35.994 1.00 46.91 92 PHE A N 1
ATOM 765 C CA . PHE A 1 92 ? -15.012 7.947 35.211 1.00 46.91 92 PHE A CA 1
ATOM 766 C C . PHE A 1 92 ? -13.683 7.420 34.654 1.00 46.91 92 PHE A C 1
ATOM 768 O O . PHE A 1 92 ? -13.359 7.678 33.497 1.00 46.91 92 PHE A O 1
ATOM 775 N N . THR A 1 93 ? -12.977 6.595 35.433 1.00 52.94 93 THR A N 1
ATOM 776 C CA . THR A 1 93 ? -11.752 5.893 35.034 1.00 52.94 93 THR A CA 1
ATOM 777 C C . THR A 1 93 ? -11.999 4.967 33.846 1.00 52.94 93 THR A C 1
ATOM 779 O O . THR A 1 93 ? -11.224 4.989 32.899 1.00 52.94 93 THR A O 1
ATOM 782 N N . LEU A 1 94 ? -13.125 4.243 33.814 1.00 49.59 94 LEU A N 1
ATOM 783 C CA . LEU A 1 94 ? -13.512 3.431 32.653 1.00 49.59 94 LEU A CA 1
ATOM 784 C C . LEU A 1 94 ? -13.774 4.277 31.400 1.00 49.59 94 LEU A C 1
ATOM 786 O O . LEU A 1 94 ? -13.327 3.914 30.319 1.00 49.59 94 LEU A O 1
ATOM 790 N N . ASN A 1 95 ? -14.449 5.424 31.515 1.00 48.16 95 ASN A N 1
ATOM 791 C CA . ASN A 1 95 ? -14.662 6.317 30.369 1.00 48.16 95 ASN A CA 1
ATOM 792 C C . ASN A 1 95 ? -13.362 6.954 29.856 1.00 48.16 95 ASN A C 1
ATOM 794 O O . ASN A 1 95 ? -13.233 7.193 28.660 1.00 48.16 95 ASN A O 1
ATOM 798 N N . LEU A 1 96 ? -12.387 7.185 30.732 1.00 48.19 96 LEU A N 1
ATOM 799 C CA . LEU A 1 96 ? -11.085 7.736 30.364 1.00 48.19 96 LEU A CA 1
ATOM 800 C C . LEU A 1 96 ? -10.136 6.657 29.804 1.00 48.19 96 LEU A C 1
ATOM 802 O O . LEU A 1 96 ? -9.419 6.922 28.844 1.00 48.19 96 LEU A O 1
ATOM 806 N N . ILE A 1 97 ? -10.209 5.422 30.317 1.00 50.59 97 ILE A N 1
ATOM 807 C CA . ILE A 1 97 ? -9.607 4.220 29.715 1.00 50.59 97 ILE A CA 1
ATOM 808 C C . ILE A 1 97 ? -10.165 4.021 28.302 1.00 50.59 97 ILE A C 1
ATOM 810 O O . ILE A 1 97 ? -9.388 3.864 27.366 1.00 50.59 97 ILE A O 1
ATOM 814 N N . ARG A 1 98 ? -11.488 4.137 28.111 1.00 50.34 98 ARG A N 1
ATOM 815 C CA . ARG A 1 98 ? -12.126 4.130 26.782 1.00 50.34 98 ARG A CA 1
ATOM 816 C C . ARG A 1 98 ? -11.557 5.204 25.862 1.00 50.34 98 ARG A C 1
ATOM 818 O O . ARG A 1 98 ? -11.310 4.915 24.698 1.00 50.34 98 ARG A O 1
ATOM 825 N N . THR A 1 99 ? -11.316 6.415 26.363 1.00 48.00 99 THR A N 1
ATOM 826 C CA . THR A 1 99 ? -10.653 7.478 25.591 1.00 48.00 99 THR A CA 1
ATOM 827 C C . THR A 1 99 ? -9.226 7.082 25.214 1.00 48.00 99 THR A C 1
ATOM 829 O O . THR A 1 99 ? -8.865 7.206 24.051 1.00 48.00 99 THR A O 1
ATOM 832 N N . ILE A 1 100 ? -8.436 6.527 26.138 1.00 49.56 100 ILE A N 1
ATOM 833 C CA . ILE A 1 100 ? -7.079 6.047 25.842 1.00 49.56 100 ILE A CA 1
ATOM 834 C C . ILE A 1 100 ? -7.073 4.936 24.806 1.00 49.56 100 ILE A C 1
ATOM 836 O O . ILE A 1 100 ? -6.283 5.004 23.883 1.00 49.56 100 ILE A O 1
ATOM 840 N N . ILE A 1 101 ? -7.948 3.943 24.918 1.00 48.66 101 ILE A N 1
ATOM 841 C CA . ILE A 1 101 ? -8.052 2.847 23.948 1.00 48.66 101 ILE A CA 1
ATOM 842 C C . ILE A 1 101 ? -8.440 3.402 22.589 1.00 48.66 101 ILE A C 1
ATOM 844 O O . ILE A 1 101 ? -7.841 3.049 21.583 1.00 48.66 101 ILE A O 1
ATOM 848 N N . ARG A 1 102 ? -9.413 4.315 22.558 1.00 43.91 102 ARG A N 1
ATOM 849 C CA . ARG A 1 102 ? -9.827 4.985 21.331 1.00 43.91 102 ARG A CA 1
ATOM 850 C C . ARG A 1 102 ? -8.664 5.737 20.691 1.00 43.91 102 ARG A C 1
ATOM 852 O O . ARG A 1 102 ? -8.592 5.737 19.479 1.00 43.91 102 ARG A O 1
ATOM 859 N N . TYR A 1 103 ? -7.743 6.304 21.466 1.00 44.34 103 TYR A N 1
ATOM 860 C CA . TYR A 1 103 ? -6.535 6.918 20.922 1.00 44.34 103 TYR A CA 1
ATOM 861 C C . TYR A 1 103 ? -5.439 5.903 20.590 1.00 44.34 103 TYR A C 1
ATOM 863 O O . TYR A 1 103 ? -4.946 5.951 19.487 1.00 44.34 103 TYR A O 1
ATOM 871 N N . CYS A 1 104 ? -5.109 4.924 21.432 1.00 44.03 104 CYS A N 1
ATOM 872 C CA . CYS A 1 104 ? -4.099 3.895 21.145 1.00 44.03 104 CYS A CA 1
ATOM 873 C C . CYS A 1 104 ? -4.464 2.976 19.966 1.00 44.03 104 CYS A C 1
ATOM 875 O O . CYS A 1 104 ? -3.575 2.428 19.329 1.00 44.03 104 CYS A O 1
ATOM 877 N N . VAL A 1 105 ? -5.757 2.795 19.685 1.00 41.53 105 VAL A N 1
ATOM 878 C CA . VAL A 1 105 ? -6.269 2.027 18.537 1.00 41.53 105 VAL A CA 1
ATOM 879 C C . VAL A 1 105 ? -6.432 2.920 17.298 1.00 41.53 105 VAL A C 1
ATOM 881 O O . VAL A 1 105 ? -6.346 2.420 16.181 1.00 41.53 105 VAL A O 1
ATOM 884 N N . CYS A 1 106 ? -6.641 4.232 17.473 1.00 35.09 106 CYS A N 1
ATOM 885 C CA . CYS A 1 106 ? -6.688 5.205 16.373 1.00 35.09 106 CYS A CA 1
ATOM 886 C C . CYS A 1 106 ? -5.338 5.889 16.088 1.00 35.09 106 CYS A C 1
ATOM 888 O O . CYS A 1 106 ? -5.256 6.641 15.125 1.00 35.09 106 CYS A O 1
ATOM 890 N N . ASP A 1 107 ? -4.288 5.660 16.877 1.00 36.41 107 ASP A N 1
ATOM 891 C CA . ASP A 1 107 ? -2.934 6.166 16.635 1.00 36.41 107 ASP A CA 1
ATOM 892 C C . ASP A 1 107 ? -2.287 5.277 15.559 1.00 36.41 107 ASP A C 1
ATOM 894 O O . ASP A 1 107 ? -1.440 4.424 15.821 1.00 36.41 107 ASP A O 1
ATOM 898 N N . VAL A 1 108 ? -2.760 5.444 14.317 1.00 35.56 108 VAL A N 1
ATOM 899 C CA . VAL A 1 108 ? -2.291 4.753 13.098 1.00 35.56 108 VAL A CA 1
ATOM 900 C C . VAL A 1 108 ? -0.852 5.179 12.726 1.00 35.56 108 VAL A C 1
ATOM 902 O O . VAL A 1 108 ? -0.296 4.730 11.727 1.00 35.56 108 VAL A O 1
ATOM 905 N N . ASN A 1 109 ? -0.210 6.013 13.555 1.00 34.34 109 ASN A N 1
ATOM 906 C CA . ASN A 1 109 ? 1.113 6.619 13.351 1.00 34.34 109 ASN A CA 1
ATOM 907 C C . ASN A 1 109 ? 2.259 5.615 13.232 1.00 34.34 109 ASN A C 1
ATOM 909 O O . ASN A 1 109 ? 3.360 5.959 12.811 1.00 34.34 109 ASN A O 1
ATOM 913 N N . ASN A 1 110 ? 2.008 4.364 13.585 1.00 34.75 110 ASN A N 1
ATOM 914 C CA . ASN A 1 110 ? 2.882 3.254 13.298 1.00 34.75 110 ASN A CA 1
ATOM 915 C C . ASN A 1 110 ? 1.986 2.025 13.225 1.00 34.75 110 ASN A C 1
ATOM 917 O O . ASN A 1 110 ? 1.420 1.606 14.236 1.00 34.75 110 ASN A O 1
ATOM 921 N N . SER A 1 111 ? 1.964 1.347 12.079 1.00 34.91 111 SER A N 1
ATOM 922 C CA . SER A 1 111 ? 1.553 -0.060 12.058 1.00 34.91 111 SER A CA 1
ATOM 923 C C . SER A 1 111 ? 2.348 -0.891 13.074 1.00 34.91 111 SER A C 1
ATOM 925 O O . SER A 1 111 ? 1.903 -1.966 13.418 1.00 34.91 111 SER A O 1
ATOM 927 N N . ALA A 1 112 ? 3.466 -0.377 13.608 1.00 32.97 112 ALA A N 1
ATOM 928 C CA . ALA A 1 112 ? 4.261 -0.919 14.706 1.00 32.97 112 ALA A CA 1
ATOM 929 C C . ALA A 1 112 ? 3.863 -0.478 16.140 1.00 32.97 112 ALA A C 1
ATOM 931 O O . ALA A 1 112 ? 4.555 -0.884 17.064 1.00 32.97 112 ALA A O 1
ATOM 932 N N . ASP A 1 113 ? 2.812 0.323 16.376 1.00 34.81 113 ASP A N 1
ATOM 933 C CA . ASP A 1 113 ? 2.420 0.777 17.735 1.00 34.81 113 ASP A CA 1
ATOM 934 C C . ASP A 1 113 ? 0.950 0.495 18.112 1.00 34.81 113 ASP A C 1
ATOM 936 O O . ASP A 1 113 ? 0.639 0.486 19.305 1.00 34.81 113 ASP A O 1
ATOM 940 N N . ILE A 1 114 ? 0.107 0.021 17.178 1.00 39.50 114 ILE A N 1
ATOM 941 C CA . ILE A 1 114 ? -0.969 -0.933 17.547 1.00 39.50 114 ILE A CA 1
ATOM 942 C C . ILE A 1 114 ? -0.345 -2.102 18.355 1.00 39.50 114 ILE A C 1
ATOM 944 O O . ILE A 1 114 ? -0.935 -2.632 19.296 1.00 39.50 114 ILE A O 1
ATOM 948 N N . PHE A 1 115 ? 0.928 -2.419 18.075 1.00 39.75 115 PHE A N 1
ATOM 949 C CA . PHE A 1 115 ? 1.772 -3.392 18.776 1.00 39.75 115 PHE A CA 1
ATOM 950 C C . PHE A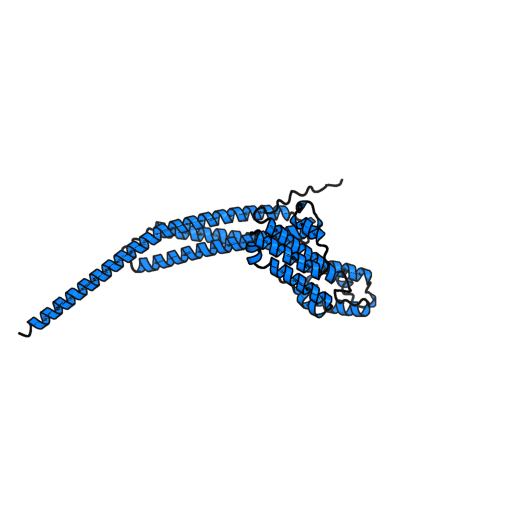 1 115 ? 2.249 -2.974 20.169 1.00 39.75 115 PHE A C 1
ATOM 952 O O . PHE A 1 115 ? 2.863 -3.799 20.855 1.00 39.75 115 PHE A O 1
ATOM 959 N N . ALA A 1 116 ? 1.929 -1.771 20.660 1.00 39.62 116 ALA A N 1
ATOM 960 C CA . ALA A 1 116 ? 2.072 -1.509 22.086 1.00 39.62 116 ALA A CA 1
ATOM 961 C C . ALA A 1 116 ? 1.241 -2.517 22.895 1.00 39.62 116 ALA A C 1
ATOM 963 O O . ALA A 1 116 ? 1.661 -2.855 23.996 1.00 39.62 116 ALA A O 1
ATOM 964 N N . LEU A 1 117 ? 0.166 -3.078 22.313 1.00 45.84 117 LEU A N 1
ATOM 965 C CA . LEU A 1 117 ? -0.683 -4.132 22.876 1.00 45.84 117 LEU A CA 1
ATOM 966 C C . LEU A 1 117 ? 0.027 -5.472 23.118 1.00 45.84 117 LEU A C 1
ATOM 968 O O . LEU A 1 117 ? -0.380 -6.201 24.018 1.00 45.84 117 LEU A O 1
ATOM 972 N N . SER A 1 118 ? 1.136 -5.767 22.430 1.00 41.38 118 SER A N 1
ATOM 973 C CA . SER A 1 118 ? 1.948 -6.961 22.728 1.00 41.38 118 SER A CA 1
ATOM 974 C C . SER A 1 118 ? 2.548 -6.919 24.142 1.00 41.38 118 SER A C 1
ATOM 976 O O . SER A 1 118 ? 2.668 -7.951 24.792 1.00 41.38 118 SER A O 1
ATOM 978 N N . LYS A 1 119 ? 2.819 -5.718 24.684 1.00 44.09 119 LYS A N 1
ATOM 979 C CA . LYS A 1 119 ? 3.194 -5.524 26.100 1.00 44.09 119 LYS A CA 1
ATOM 980 C C . LYS A 1 119 ? 2.016 -5.651 27.075 1.00 44.09 119 LYS A C 1
ATOM 982 O O . LYS A 1 119 ? 2.243 -5.704 28.279 1.00 44.09 119 LYS A O 1
ATOM 987 N N . TYR A 1 120 ? 0.779 -5.665 26.578 1.00 48.94 120 TYR A N 1
ATOM 988 C CA . TYR A 1 120 ? -0.441 -5.865 27.369 1.00 48.94 120 TYR A CA 1
ATOM 989 C C . TYR A 1 120 ? -0.906 -7.323 27.323 1.00 48.94 120 TYR A C 1
ATOM 991 O O . TYR A 1 120 ? -1.616 -7.741 28.232 1.00 48.94 120 TYR A O 1
ATOM 999 N N . ALA A 1 121 ? -0.483 -8.098 26.316 1.00 52.53 121 ALA A N 1
ATOM 1000 C CA . ALA A 1 121 ? -0.875 -9.491 26.113 1.00 52.53 121 ALA A CA 1
ATOM 1001 C C . ALA A 1 121 ? -0.608 -10.378 27.338 1.00 52.53 121 ALA A C 1
ATOM 1003 O O . ALA A 1 121 ? -1.436 -11.224 27.669 1.00 52.53 121 ALA A O 1
ATOM 1004 N N . ASP A 1 122 ? 0.491 -10.137 28.059 1.00 54.00 122 ASP A N 1
ATOM 1005 C CA . ASP A 1 122 ? 0.835 -10.883 29.277 1.00 54.00 122 ASP A CA 1
ATOM 1006 C C . ASP A 1 122 ? -0.189 -10.690 30.410 1.00 54.00 122 ASP A C 1
ATOM 1008 O O . ASP A 1 122 ? -0.390 -11.601 31.213 1.00 54.00 122 ASP A O 1
ATOM 1012 N N . ASN A 1 123 ? -0.865 -9.536 30.444 1.00 51.66 123 ASN A N 1
ATOM 1013 C CA . ASN A 1 123 ? -1.852 -9.176 31.465 1.00 51.66 123 ASN A CA 1
ATOM 1014 C C . ASN A 1 123 ? -3.303 -9.442 31.027 1.00 51.66 123 ASN A C 1
ATOM 1016 O O . ASN A 1 123 ? -4.222 -9.267 31.825 1.00 51.66 123 ASN A O 1
ATOM 1020 N N . LEU A 1 124 ? -3.529 -9.852 29.773 1.00 59.06 124 LEU A N 1
ATOM 1021 C CA . LEU A 1 124 ? -4.856 -10.244 29.305 1.00 59.06 124 LEU A CA 1
ATOM 1022 C C . LEU A 1 124 ? -5.261 -11.592 29.914 1.00 59.06 124 LEU A C 1
ATOM 1024 O O . LEU A 1 124 ? -4.426 -12.460 30.184 1.00 59.06 124 LEU A O 1
ATOM 1028 N N . SER A 1 125 ? -6.568 -11.796 30.083 1.00 61.94 125 SER A N 1
ATOM 1029 C CA . SER A 1 125 ? -7.103 -13.125 30.388 1.00 61.94 125 SER A CA 1
ATOM 1030 C C . SER A 1 125 ? -6.772 -14.111 29.259 1.00 61.94 125 SER A C 1
ATOM 1032 O O . SER A 1 125 ? -6.511 -13.701 28.130 1.00 61.94 125 SER A O 1
ATOM 1034 N N . GLU A 1 126 ? -6.813 -15.420 29.525 1.00 68.19 126 GLU A N 1
ATOM 1035 C CA . GLU A 1 126 ? -6.595 -16.439 28.478 1.00 68.19 126 GLU A CA 1
ATOM 1036 C C . GLU A 1 126 ? -7.552 -16.262 27.288 1.00 68.19 126 GLU A C 1
ATOM 1038 O O . GLU A 1 126 ? -7.158 -16.414 26.134 1.00 68.19 126 GLU A O 1
ATOM 1043 N N . GLU A 1 127 ? -8.787 -15.836 27.561 1.00 67.69 127 GLU A N 1
ATOM 1044 C CA . GLU A 1 127 ? -9.743 -15.478 26.517 1.00 67.69 127 GLU A CA 1
ATOM 1045 C C . GLU A 1 127 ? -9.332 -14.194 25.776 1.00 67.69 127 GLU A C 1
ATOM 1047 O O . GLU A 1 127 ? -9.359 -14.160 24.550 1.00 67.69 127 GLU A O 1
ATOM 1052 N N . GLY A 1 128 ? -8.874 -13.154 26.481 1.00 65.00 128 GLY A N 1
ATOM 1053 C CA . GLY A 1 128 ? -8.343 -11.937 25.858 1.00 65.00 128 GLY A CA 1
ATOM 1054 C C . GLY A 1 128 ? -7.125 -12.198 24.962 1.00 65.00 128 GLY A C 1
ATOM 1055 O O . GLY A 1 128 ? -7.041 -11.635 23.872 1.00 65.00 128 GLY A O 1
ATOM 1056 N N . LYS A 1 129 ? -6.221 -13.099 25.369 1.00 71.62 129 LYS A N 1
ATOM 1057 C CA . LYS A 1 129 ? -5.075 -13.546 24.557 1.00 71.62 129 LYS A CA 1
ATOM 1058 C C . LYS A 1 129 ? -5.531 -14.283 23.300 1.00 71.62 129 LYS A C 1
ATOM 1060 O O . LYS A 1 129 ? -5.057 -13.965 22.213 1.00 71.62 129 LYS A O 1
ATOM 1065 N N . ARG A 1 130 ? -6.484 -15.215 23.433 1.00 76.00 130 ARG A N 1
ATOM 1066 C CA . ARG A 1 130 ? -7.090 -15.937 22.301 1.00 76.00 130 ARG A CA 1
ATOM 1067 C C . ARG A 1 130 ? -7.682 -14.964 21.279 1.00 76.00 130 ARG A C 1
ATOM 1069 O O . ARG A 1 130 ? -7.382 -15.070 20.094 1.00 76.00 130 ARG A O 1
ATOM 1076 N N . LEU A 1 131 ? -8.470 -13.992 21.742 1.00 69.25 131 LEU A N 1
ATOM 1077 C CA . LEU A 1 131 ? -9.070 -12.963 20.889 1.00 69.25 131 LEU A CA 1
ATOM 1078 C C . LEU A 1 131 ? -8.011 -12.085 20.209 1.00 69.25 131 LEU A C 1
ATOM 1080 O O . LEU A 1 131 ? -8.124 -11.810 19.015 1.00 69.25 131 LEU A O 1
ATOM 1084 N N . LEU A 1 132 ? -6.966 -11.679 20.938 1.00 70.62 132 LEU A N 1
ATOM 1085 C CA . LEU A 1 132 ? -5.865 -10.893 20.380 1.00 70.62 132 LEU A CA 1
ATOM 1086 C C . LEU A 1 132 ? -5.160 -11.642 19.240 1.00 70.62 132 LEU A C 1
ATOM 1088 O O . LEU A 1 132 ? -4.942 -11.054 18.185 1.00 70.62 132 LEU A O 1
ATOM 1092 N N . THR A 1 133 ? -4.887 -12.941 19.398 1.00 76.56 133 THR A N 1
ATOM 1093 C CA . THR A 1 133 ? -4.283 -13.767 18.338 1.00 76.56 133 THR A CA 1
ATOM 1094 C C . THR A 1 133 ? -5.145 -13.813 17.074 1.00 76.56 133 THR A C 1
ATOM 1096 O O . THR A 1 133 ? -4.620 -13.734 15.963 1.00 76.56 133 THR A O 1
ATOM 1099 N N . VAL A 1 134 ? -6.472 -13.906 17.208 1.00 73.25 134 VAL A N 1
ATOM 1100 C CA . VAL A 1 134 ? -7.378 -13.879 16.047 1.00 73.25 134 VAL A CA 1
ATOM 1101 C C . VAL A 1 134 ? -7.294 -12.530 15.321 1.00 73.25 134 VAL A C 1
ATOM 1103 O O . VAL A 1 134 ? -7.186 -12.499 14.095 1.00 73.25 134 VAL A O 1
ATOM 1106 N N . VAL A 1 135 ? -7.268 -11.416 16.060 1.00 69.38 135 VAL A N 1
ATOM 1107 C CA . VAL A 1 135 ? -7.114 -10.067 15.483 1.00 69.38 135 VAL A CA 1
ATOM 1108 C C . VAL A 1 135 ? -5.765 -9.906 14.779 1.00 69.38 135 VAL A C 1
ATOM 1110 O O . VAL A 1 135 ? -5.714 -9.388 13.663 1.00 69.38 135 VAL A O 1
ATOM 1113 N N . GLU A 1 136 ? -4.680 -10.393 15.384 1.00 71.25 136 GLU A N 1
ATOM 1114 C CA . GLU A 1 136 ? -3.343 -10.382 14.781 1.00 71.25 136 GLU A CA 1
ATOM 1115 C C . GLU A 1 136 ? -3.301 -11.189 13.477 1.00 71.25 136 GLU A C 1
ATOM 1117 O O . GLU A 1 136 ? -2.710 -10.738 12.497 1.00 71.25 136 GLU A O 1
ATOM 1122 N N . ASN A 1 137 ? -3.988 -12.333 13.415 1.00 74.38 137 ASN A N 1
ATOM 1123 C CA . ASN A 1 137 ? -4.093 -13.141 12.197 1.00 74.38 137 ASN A CA 1
ATOM 1124 C C . ASN A 1 137 ? -4.884 -12.430 11.086 1.00 74.38 137 ASN A C 1
ATOM 1126 O O . ASN A 1 137 ? -4.477 -12.459 9.918 1.00 74.38 137 ASN A O 1
ATOM 1130 N N . ILE A 1 138 ? -5.990 -11.758 11.431 1.00 72.00 138 ILE A N 1
ATOM 1131 C CA . ILE A 1 138 ? -6.749 -10.926 10.484 1.00 72.00 138 ILE A CA 1
ATOM 1132 C C . ILE A 1 138 ? -5.847 -9.808 9.944 1.00 72.00 138 ILE A C 1
ATOM 1134 O O . ILE A 1 138 ? -5.772 -9.602 8.732 1.00 72.00 138 ILE A O 1
ATOM 1138 N N . HIS A 1 139 ? -5.102 -9.126 10.816 1.00 67.31 139 HIS A N 1
ATOM 1139 C CA . HIS A 1 139 ? -4.195 -8.052 10.416 1.00 67.31 139 HIS A CA 1
ATOM 1140 C C . HIS A 1 139 ? -3.023 -8.548 9.553 1.00 67.31 139 HIS A C 1
ATOM 1142 O O . HIS A 1 139 ? -2.692 -7.930 8.539 1.00 67.31 139 HIS A O 1
ATOM 1148 N N . ALA A 1 140 ? -2.424 -9.690 9.900 1.00 69.75 140 ALA A N 1
ATOM 1149 C CA . ALA A 1 140 ? -1.372 -10.319 9.107 1.00 69.75 140 ALA A CA 1
ATOM 1150 C C . ALA A 1 140 ? -1.866 -10.667 7.696 1.00 69.75 140 ALA A C 1
ATOM 1152 O O . ALA A 1 140 ? -1.154 -10.444 6.719 1.00 69.75 140 ALA A O 1
ATOM 1153 N N . THR A 1 141 ? -3.112 -11.138 7.584 1.00 70.69 141 THR A N 1
ATOM 1154 C CA . THR A 1 141 ? -3.752 -11.407 6.291 1.00 70.69 141 THR A CA 1
ATOM 1155 C C . THR A 1 141 ? -3.871 -10.129 5.464 1.00 70.69 141 THR A C 1
ATOM 1157 O O . THR A 1 141 ? -3.551 -10.131 4.282 1.00 70.69 141 THR A O 1
ATOM 1160 N N . VAL A 1 142 ? -4.273 -9.010 6.064 1.00 67.69 142 VAL A N 1
ATOM 1161 C CA . VAL A 1 142 ? -4.409 -7.720 5.366 1.00 67.69 142 VAL A CA 1
ATOM 1162 C C . VAL A 1 142 ? -3.068 -7.122 4.935 1.00 67.69 142 VAL A C 1
ATOM 1164 O O . VAL A 1 142 ? -2.981 -6.495 3.879 1.00 67.69 142 VAL A O 1
ATOM 1167 N N . SER A 1 143 ? -2.032 -7.319 5.747 1.00 66.44 143 SER A N 1
ATOM 1168 C CA . SER A 1 143 ? -0.683 -6.804 5.503 1.00 66.44 143 SER A CA 1
ATOM 1169 C C . SER A 1 143 ? 0.134 -7.664 4.527 1.00 66.44 143 SER A C 1
ATOM 1171 O O . SER A 1 143 ? 1.186 -7.226 4.052 1.00 66.44 143 SER A O 1
ATOM 1173 N N . ASP A 1 144 ? -0.315 -8.883 4.206 1.00 71.12 144 ASP A N 1
ATOM 1174 C CA . ASP A 1 144 ? 0.355 -9.738 3.225 1.00 71.12 144 ASP A CA 1
ATOM 1175 C C . ASP A 1 144 ? 0.136 -9.207 1.799 1.00 71.12 144 ASP A C 1
ATOM 1177 O O . ASP A 1 144 ? -0.984 -9.107 1.296 1.00 71.12 144 ASP A O 1
ATOM 1181 N N . LYS A 1 145 ? 1.237 -8.940 1.090 1.00 69.38 145 LYS A N 1
ATOM 1182 C CA . LYS A 1 145 ? 1.220 -8.534 -0.323 1.00 69.38 145 LYS A CA 1
ATOM 1183 C C . LYS A 1 145 ? 0.491 -9.537 -1.217 1.00 69.38 145 LYS A C 1
ATOM 1185 O O . LYS A 1 145 ? -0.105 -9.133 -2.214 1.00 69.38 145 LYS A O 1
ATOM 1190 N N . LYS A 1 146 ? 0.504 -10.827 -0.865 1.00 76.88 146 LYS A N 1
ATOM 1191 C CA . LYS A 1 146 ? -0.224 -11.866 -1.608 1.00 76.88 146 LYS A CA 1
ATOM 1192 C C . LYS A 1 146 ? -1.734 -11.690 -1.525 1.00 76.88 146 LYS A C 1
ATOM 1194 O O . LYS A 1 146 ? -2.430 -12.111 -2.442 1.00 76.88 146 LYS A O 1
ATOM 1199 N N . THR A 1 147 ? -2.252 -11.048 -0.482 1.00 74.50 147 THR A N 1
ATOM 1200 C CA . THR A 1 147 ? -3.690 -10.808 -0.311 1.00 74.50 147 THR A CA 1
ATOM 1201 C C . THR A 1 147 ? -4.231 -9.888 -1.393 1.00 74.50 147 THR A C 1
ATOM 1203 O O . THR A 1 147 ? -5.278 -10.188 -1.966 1.00 74.50 147 THR A O 1
ATOM 1206 N N . LYS A 1 148 ? -3.482 -8.837 -1.760 1.00 75.31 148 LYS A N 1
ATOM 1207 C CA . LYS A 1 148 ? -3.810 -7.963 -2.900 1.00 75.31 148 LYS A CA 1
ATOM 1208 C C . LYS A 1 148 ? -3.915 -8.756 -4.205 1.00 75.31 148 LYS A C 1
ATOM 1210 O O . LYS A 1 148 ? -4.815 -8.510 -4.994 1.00 75.31 148 LYS A O 1
ATOM 1215 N N . GLU A 1 149 ? -3.029 -9.722 -4.438 1.00 79.50 149 GLU A N 1
ATOM 1216 C CA . GLU A 1 149 ? -3.059 -10.560 -5.647 1.00 79.50 149 GLU A CA 1
ATOM 1217 C C . GLU A 1 149 ? -4.199 -11.591 -5.611 1.00 79.50 149 GLU A C 1
ATOM 1219 O O . GLU A 1 149 ? -4.910 -11.778 -6.599 1.00 79.50 149 GLU A O 1
ATOM 1224 N N . LEU A 1 150 ? -4.405 -12.239 -4.463 1.00 80.69 150 LEU A N 1
ATOM 1225 C CA . LEU A 1 150 ? -5.428 -13.264 -4.261 1.00 80.69 150 LEU A CA 1
ATOM 1226 C C . LEU A 1 150 ? -6.838 -12.696 -4.401 1.00 80.69 150 LEU A C 1
ATOM 1228 O O . LEU A 1 150 ? -7.683 -13.317 -5.050 1.00 80.69 150 LEU A O 1
ATOM 1232 N N . ILE A 1 151 ? -7.094 -11.517 -3.830 1.00 81.06 151 ILE A N 1
ATOM 1233 C CA . ILE A 1 151 ? -8.433 -10.928 -3.814 1.00 81.06 151 ILE A CA 1
ATOM 1234 C C . ILE A 1 151 ? -8.908 -10.445 -5.186 1.00 81.06 151 ILE A C 1
ATOM 1236 O O . ILE A 1 151 ? -10.110 -10.305 -5.399 1.00 81.06 151 ILE A O 1
ATOM 1240 N N . LEU A 1 152 ? -7.981 -10.235 -6.125 1.00 75.69 152 LEU A N 1
ATOM 1241 C CA . LEU A 1 152 ? -8.289 -9.918 -7.522 1.00 75.69 152 LEU A CA 1
ATOM 1242 C C . LEU A 1 152 ? -8.784 -11.141 -8.310 1.00 75.69 152 LEU A C 1
ATOM 1244 O O . LEU A 1 152 ? -9.267 -10.990 -9.429 1.00 75.69 152 LEU A O 1
ATOM 1248 N N . SER A 1 153 ? -8.674 -12.346 -7.745 1.00 82.88 153 SER A N 1
ATOM 1249 C CA . SER A 1 153 ? -9.254 -13.564 -8.313 1.00 82.88 153 SER A CA 1
ATOM 1250 C C . SER A 1 153 ? -10.554 -13.932 -7.597 1.00 82.88 153 SER A C 1
ATOM 1252 O O . SER A 1 153 ? -10.618 -13.894 -6.370 1.00 82.88 153 SER A O 1
ATOM 1254 N N . ASP A 1 154 ? -11.575 -14.377 -8.334 1.00 79.88 154 ASP A N 1
ATOM 1255 C CA . ASP A 1 154 ? -12.870 -14.755 -7.741 1.00 79.88 154 ASP A CA 1
ATOM 1256 C C . ASP A 1 154 ? -12.737 -15.836 -6.656 1.00 79.88 154 ASP A C 1
ATOM 1258 O O . ASP A 1 154 ? -13.396 -15.780 -5.615 1.00 79.88 154 ASP A O 1
ATOM 1262 N N . ASN A 1 155 ? -11.870 -16.828 -6.881 1.00 85.25 155 ASN A N 1
ATOM 1263 C CA . ASN A 1 155 ? -11.634 -17.904 -5.919 1.00 85.25 155 ASN A CA 1
ATOM 1264 C C . ASN A 1 155 ? -10.843 -17.422 -4.698 1.00 85.25 155 ASN A C 1
ATOM 1266 O O . ASN A 1 155 ? -11.190 -17.787 -3.575 1.00 85.25 155 ASN A O 1
ATOM 1270 N N . GLY A 1 156 ? -9.813 -16.595 -4.897 1.00 84.56 156 GLY A N 1
ATOM 1271 C CA . GLY A 1 156 ? -9.037 -16.037 -3.791 1.00 84.56 156 GLY A CA 1
ATOM 1272 C C . GLY A 1 156 ? -9.861 -15.063 -2.951 1.00 84.56 156 GLY A C 1
ATOM 1273 O O . GLY A 1 156 ? -9.810 -15.129 -1.728 1.00 84.56 156 GLY A O 1
ATOM 1274 N N . SER A 1 157 ? -10.714 -14.251 -3.580 1.00 84.06 157 SER A N 1
ATOM 1275 C CA . SER A 1 157 ? -11.672 -13.387 -2.886 1.00 84.06 157 SER A CA 1
ATOM 1276 C C . SER A 1 157 ? -12.616 -14.197 -1.994 1.00 84.06 157 SER A C 1
ATOM 1278 O O . SER A 1 157 ? -12.708 -13.936 -0.796 1.00 84.06 157 SER A O 1
ATOM 1280 N N . LYS A 1 158 ? -13.258 -15.245 -2.535 1.00 86.06 158 LYS A N 1
ATOM 1281 C CA . LYS A 1 158 ? -14.129 -16.140 -1.751 1.00 86.06 158 LYS A CA 1
ATOM 1282 C C . LYS A 1 158 ? -13.399 -16.767 -0.565 1.00 86.06 158 LYS A C 1
ATOM 1284 O O . LYS A 1 158 ? -13.952 -16.792 0.529 1.00 86.06 158 LYS A O 1
ATOM 1289 N N . MET A 1 159 ? -12.175 -17.246 -0.778 1.00 87.31 159 MET A N 1
ATOM 1290 C CA . MET A 1 159 ? -11.354 -17.839 0.277 1.00 87.31 159 MET A CA 1
ATOM 1291 C C . MET A 1 159 ? -11.037 -16.826 1.384 1.00 87.31 159 MET A C 1
ATOM 1293 O O . MET A 1 159 ? -11.197 -17.143 2.557 1.00 87.31 159 MET A O 1
ATOM 1297 N N . LEU A 1 160 ? -10.630 -15.605 1.033 1.00 85.88 160 LEU A N 1
ATOM 1298 C CA . LEU A 1 160 ? -10.296 -14.562 2.006 1.00 85.88 160 LEU A CA 1
ATOM 1299 C C . LEU A 1 160 ? -11.510 -14.146 2.846 1.00 85.88 160 LEU A C 1
ATOM 1301 O O . LEU A 1 160 ? -11.408 -14.056 4.067 1.00 85.88 160 LEU A O 1
ATOM 1305 N N . TRP A 1 161 ? -12.677 -13.971 2.222 1.00 88.81 161 TRP A N 1
ATOM 1306 C CA . TRP A 1 161 ? -13.919 -13.696 2.951 1.00 88.81 161 TRP A CA 1
ATOM 1307 C C . TRP A 1 161 ? -14.345 -14.866 3.846 1.00 88.81 161 TRP A C 1
ATOM 1309 O O . TRP A 1 161 ? -14.828 -14.640 4.951 1.00 88.81 161 TRP A O 1
ATOM 1319 N N . GLN A 1 162 ? -14.134 -16.114 3.415 1.00 87.62 162 GLN A N 1
ATOM 1320 C CA . GLN A 1 162 ? -14.382 -17.290 4.256 1.00 87.62 162 GLN A CA 1
ATOM 1321 C C . GLN A 1 162 ? -13.457 -17.334 5.473 1.00 87.62 162 GLN A C 1
ATOM 1323 O O . GLN A 1 162 ? -13.936 -17.609 6.567 1.00 87.62 162 GLN A O 1
ATOM 1328 N N . LEU A 1 163 ? -12.165 -17.040 5.296 1.00 84.56 163 LEU A N 1
ATOM 1329 C CA . LEU A 1 163 ? -11.209 -16.961 6.403 1.00 84.56 163 LEU A CA 1
ATOM 1330 C C . LEU A 1 163 ? -11.601 -15.869 7.400 1.00 84.56 163 LEU A C 1
ATOM 1332 O O . LEU A 1 163 ? -11.561 -16.102 8.604 1.00 84.56 163 LEU A O 1
ATOM 1336 N N . LEU A 1 164 ? -12.029 -14.703 6.905 1.00 85.38 164 LEU A N 1
ATOM 1337 C CA . LEU A 1 164 ? -12.537 -13.642 7.767 1.00 85.38 164 LEU A CA 1
ATOM 1338 C C . LEU A 1 164 ? -13.779 -14.113 8.534 1.00 85.38 164 LEU A C 1
ATOM 1340 O O . LEU A 1 164 ? -13.801 -14.001 9.750 1.00 85.38 164 LEU A O 1
ATOM 1344 N N . ASN A 1 165 ? -14.772 -14.703 7.867 1.00 86.81 165 ASN A N 1
ATOM 1345 C CA . ASN A 1 165 ? -15.981 -15.195 8.536 1.00 86.81 165 ASN A CA 1
ATOM 1346 C C . ASN A 1 165 ? -15.683 -16.278 9.583 1.00 86.81 165 ASN A C 1
ATOM 1348 O O . ASN A 1 165 ? -16.240 -16.233 10.673 1.00 86.81 165 ASN A O 1
ATOM 1352 N N . GLN A 1 166 ? -14.756 -17.197 9.301 1.00 83.44 166 GLN A N 1
ATOM 1353 C CA . GLN A 1 166 ? -14.300 -18.189 10.280 1.00 83.44 166 GLN A CA 1
ATOM 1354 C C . GLN A 1 166 ? -13.676 -17.522 11.507 1.00 83.44 166 GLN A C 1
ATOM 1356 O O . GLN A 1 166 ? -14.041 -17.849 12.634 1.00 83.44 166 GLN A O 1
ATOM 1361 N N . ALA A 1 167 ? -12.794 -16.542 11.296 1.00 79.56 167 ALA A N 1
ATOM 1362 C CA . ALA A 1 167 ? -12.199 -15.780 12.385 1.00 79.56 167 ALA A CA 1
ATOM 1363 C C . ALA A 1 167 ? -13.267 -15.041 13.212 1.00 79.56 167 ALA A C 1
ATOM 1365 O O . ALA A 1 167 ? -13.169 -15.006 14.432 1.00 79.56 167 ALA A O 1
ATOM 1366 N N . LEU A 1 168 ? -14.307 -14.499 12.566 1.00 82.25 168 LEU A N 1
ATOM 1367 C CA . LEU A 1 168 ? -15.442 -13.836 13.219 1.00 82.25 168 LEU A CA 1
ATOM 1368 C C . LEU A 1 168 ? -16.324 -14.798 14.026 1.00 82.25 168 LEU A C 1
ATOM 1370 O O . LEU A 1 168 ? -16.806 -14.424 15.098 1.00 82.25 168 LEU A O 1
ATOM 1374 N N . ASP A 1 169 ? -16.517 -16.024 13.542 1.00 83.12 169 ASP A N 1
ATOM 1375 C CA . ASP A 1 169 ? -17.262 -17.070 14.248 1.00 83.12 169 ASP A CA 1
ATOM 1376 C C . ASP A 1 169 ? -16.548 -17.501 15.533 1.00 83.12 169 ASP A C 1
ATOM 1378 O O . ASP A 1 169 ? -17.184 -17.634 16.580 1.00 83.12 169 ASP A O 1
ATOM 1382 N N . GLU A 1 170 ? -15.219 -17.648 15.497 1.00 77.94 170 GLU A N 1
ATOM 1383 C CA . GLU A 1 170 ? -14.409 -18.034 16.668 1.00 77.94 170 GLU A CA 1
ATOM 1384 C C . GLU A 1 170 ? -14.561 -17.075 17.861 1.00 77.94 170 GLU A C 1
ATOM 1386 O O . GLU A 1 170 ? -14.370 -17.457 19.026 1.00 77.94 170 GLU A O 1
ATOM 1391 N N . ILE A 1 171 ? -14.931 -15.832 17.560 1.00 72.00 171 ILE A N 1
ATOM 1392 C CA . ILE A 1 171 ? -15.011 -14.705 18.488 1.00 72.00 171 ILE A CA 1
ATOM 1393 C C . ILE A 1 171 ? -16.447 -14.179 18.653 1.00 72.00 171 ILE A C 1
ATOM 1395 O O . ILE A 1 171 ? -16.652 -13.125 19.259 1.00 72.00 171 ILE A O 1
ATOM 1399 N N . ASN A 1 172 ? -17.445 -14.921 18.150 1.00 74.44 172 ASN A N 1
ATOM 1400 C CA . ASN A 1 172 ? -18.875 -14.591 18.206 1.00 74.44 172 ASN A CA 1
ATOM 1401 C C . ASN A 1 172 ? -19.187 -13.150 17.750 1.00 74.44 172 ASN A C 1
ATOM 1403 O O . ASN A 1 172 ? -19.956 -12.425 18.395 1.00 74.44 172 ASN A O 1
ATOM 1407 N N . PHE A 1 173 ? -18.556 -12.696 16.665 1.00 78.56 173 PHE A N 1
ATOM 1408 C CA . PHE A 1 173 ? -18.862 -11.401 16.063 1.00 78.56 173 PHE A CA 1
ATOM 1409 C C . PHE A 1 173 ? -20.113 -11.476 15.187 1.00 78.56 173 PHE A C 1
ATOM 1411 O O . PHE A 1 173 ? -20.323 -12.457 14.478 1.00 78.56 173 PHE A O 1
ATOM 1418 N N . ASP A 1 174 ? -20.909 -10.405 15.172 1.00 78.06 174 ASP A N 1
ATOM 1419 C CA . ASP A 1 174 ? -22.031 -10.309 14.242 1.00 78.06 174 ASP A CA 1
ATOM 1420 C C . ASP A 1 174 ? -21.525 -10.077 12.809 1.00 78.06 174 ASP A C 1
ATOM 1422 O O . ASP A 1 174 ? -21.046 -8.998 12.457 1.00 78.06 174 ASP A O 1
ATOM 1426 N N . GLN A 1 175 ? -21.658 -11.099 11.966 1.00 82.88 175 GLN A N 1
ATOM 1427 C CA . GLN A 1 175 ? -21.258 -11.046 10.561 1.00 82.88 175 GLN A CA 1
ATOM 1428 C C . GLN A 1 175 ? -22.144 -10.116 9.712 1.00 82.88 175 GLN A C 1
ATOM 1430 O O . GLN A 1 175 ? -21.761 -9.773 8.591 1.00 82.88 175 GLN A O 1
ATOM 1435 N N . SER A 1 176 ? -23.305 -9.674 10.215 1.00 83.25 176 SER A N 1
ATOM 1436 C CA . SER A 1 176 ? -24.235 -8.828 9.457 1.00 83.25 176 SER A CA 1
ATOM 1437 C C . SER A 1 176 ? -23.617 -7.486 9.043 1.00 83.25 176 SER A C 1
ATOM 1439 O O . SER A 1 176 ? -23.851 -7.017 7.927 1.00 83.25 176 SER A O 1
ATOM 1441 N N . GLU A 1 177 ? -22.761 -6.901 9.888 1.00 81.44 177 GLU A N 1
ATOM 1442 C CA . GLU A 1 177 ? -22.040 -5.657 9.586 1.00 81.44 177 GLU A CA 1
ATOM 1443 C C . GLU A 1 177 ? -20.996 -5.847 8.479 1.00 81.44 177 GLU A C 1
ATOM 1445 O O . GLU A 1 177 ? -20.786 -4.971 7.641 1.00 81.44 177 GLU A O 1
ATOM 1450 N N . ILE A 1 178 ? -20.382 -7.025 8.411 1.00 85.56 178 ILE A N 1
ATOM 1451 C CA . ILE A 1 178 ? -19.366 -7.343 7.402 1.00 85.56 178 ILE A CA 1
ATOM 1452 C C . ILE A 1 178 ? -20.001 -7.568 6.039 1.00 85.56 178 ILE A C 1
ATOM 1454 O O . ILE A 1 178 ? -19.483 -7.099 5.022 1.00 85.56 178 ILE A O 1
ATOM 1458 N N . GLU A 1 179 ? -21.176 -8.192 6.014 1.00 85.00 179 GLU A N 1
ATOM 1459 C CA . GLU A 1 179 ? -21.929 -8.356 4.776 1.00 85.00 179 GLU A CA 1
ATOM 1460 C C . GLU A 1 179 ? -22.402 -6.999 4.218 1.00 85.00 179 GLU A C 1
ATOM 1462 O O . GLU A 1 179 ? -22.412 -6.809 2.998 1.00 85.00 179 GLU A O 1
ATOM 1467 N N . LYS A 1 180 ? -22.686 -6.005 5.082 1.00 83.94 180 LYS A N 1
ATOM 1468 C CA . LYS A 1 180 ? -22.905 -4.614 4.640 1.00 83.94 180 LYS A CA 1
ATOM 1469 C C . LYS A 1 180 ? -21.647 -4.037 3.998 1.00 83.94 180 LYS A C 1
ATOM 1471 O O . LYS A 1 180 ? -21.743 -3.486 2.907 1.00 83.94 180 LYS A O 1
ATOM 1476 N N . ILE A 1 181 ? -20.468 -4.196 4.606 1.00 84.56 181 ILE A N 1
ATOM 1477 C CA . ILE A 1 181 ? -19.219 -3.649 4.043 1.00 84.56 181 ILE A CA 1
ATOM 1478 C C . ILE A 1 181 ? -18.920 -4.230 2.652 1.00 84.56 181 ILE A C 1
ATOM 1480 O O . ILE A 1 181 ? -18.442 -3.545 1.743 1.00 84.56 181 ILE A O 1
ATOM 1484 N N . LYS A 1 182 ? -19.234 -5.508 2.469 1.00 84.50 182 LYS A N 1
ATOM 1485 C CA . LYS A 1 182 ? -19.002 -6.236 1.225 1.00 84.50 182 LYS A CA 1
ATOM 1486 C C . LYS A 1 182 ? -19.907 -5.791 0.072 1.00 84.50 182 LYS A C 1
ATOM 1488 O O . LYS A 1 182 ? -19.465 -5.836 -1.073 1.00 84.50 182 LYS A O 1
ATOM 1493 N N . HIS A 1 183 ? -21.140 -5.362 0.351 1.00 81.88 183 HIS A N 1
ATOM 1494 C CA . HIS A 1 183 ? -22.162 -5.150 -0.686 1.00 81.88 183 HIS A CA 1
ATOM 1495 C C . HIS A 1 183 ? -22.773 -3.750 -0.746 1.00 81.88 183 HIS A C 1
ATOM 1497 O O . HIS A 1 183 ? -23.362 -3.396 -1.766 1.00 81.88 183 HIS A O 1
ATOM 1503 N N . ALA A 1 184 ? -22.667 -2.958 0.316 1.00 78.56 184 ALA A N 1
ATOM 1504 C CA . ALA A 1 184 ? -23.320 -1.662 0.396 1.00 78.56 184 ALA A CA 1
ATOM 1505 C C . ALA A 1 184 ? -22.462 -0.534 -0.195 1.00 78.56 184 ALA A C 1
ATOM 1507 O O . ALA A 1 184 ? -21.268 -0.694 -0.466 1.00 78.56 184 ALA A O 1
ATOM 1508 N N . ASP A 1 185 ? -23.078 0.628 -0.377 1.00 74.38 185 ASP A N 1
ATOM 1509 C CA . ASP A 1 185 ? -22.362 1.866 -0.668 1.00 74.38 185 ASP A CA 1
ATOM 1510 C C . ASP A 1 185 ? -21.733 2.395 0.627 1.00 74.38 185 ASP A C 1
ATOM 1512 O O . ASP A 1 185 ? -22.436 2.939 1.477 1.00 74.38 185 ASP A O 1
ATOM 1516 N N . LEU A 1 186 ? -20.425 2.176 0.800 1.00 73.06 186 LEU A N 1
ATOM 1517 C CA . LEU A 1 186 ? -19.707 2.471 2.044 1.00 73.06 186 LEU A CA 1
ATOM 1518 C C . LEU A 1 186 ? -19.731 3.958 2.416 1.00 73.06 186 LEU A C 1
ATOM 1520 O O . LEU A 1 186 ? -19.618 4.286 3.597 1.00 73.06 186 LEU A O 1
ATOM 1524 N N . ASP A 1 187 ? -19.952 4.840 1.444 1.00 65.75 187 ASP A N 1
ATOM 1525 C CA . ASP A 1 187 ? -19.977 6.288 1.648 1.00 65.75 187 ASP A CA 1
ATOM 1526 C C . ASP A 1 187 ? -21.181 6.719 2.495 1.00 65.75 187 ASP A C 1
ATOM 1528 O O . ASP A 1 187 ? -21.135 7.732 3.202 1.00 65.75 187 ASP A O 1
ATOM 1532 N N . LEU A 1 188 ? -22.249 5.914 2.465 1.00 67.94 188 LEU A N 1
ATOM 1533 C CA . LEU A 1 188 ? -23.492 6.140 3.199 1.00 67.94 188 LEU A CA 1
ATOM 1534 C C . LEU A 1 188 ? -23.435 5.650 4.653 1.00 67.94 188 LEU A C 1
ATOM 1536 O O . LEU A 1 188 ? -24.333 5.963 5.436 1.00 67.94 188 LEU A O 1
ATOM 1540 N N . TYR A 1 189 ? -22.394 4.902 5.033 1.00 70.81 189 TYR A N 1
ATOM 1541 C CA . TYR A 1 189 ? -22.276 4.292 6.357 1.00 70.81 189 TYR A CA 1
ATOM 1542 C C . TYR A 1 189 ? -21.155 4.944 7.160 1.00 70.81 189 TYR A C 1
ATOM 1544 O O . TYR A 1 189 ? -19.980 4.585 7.071 1.00 70.81 189 TYR A O 1
ATOM 1552 N N . GLN A 1 190 ? -21.544 5.888 8.016 1.00 69.94 190 GLN A N 1
ATOM 1553 C CA . GLN A 1 190 ? -20.610 6.628 8.864 1.00 69.94 190 GLN A CA 1
ATOM 1554 C C . GLN A 1 190 ? -19.825 5.721 9.830 1.00 69.94 190 GLN A C 1
ATOM 1556 O O . GLN A 1 190 ? -18.693 6.049 10.186 1.00 69.94 190 GLN A O 1
ATOM 1561 N N . ASP A 1 191 ? -20.391 4.569 10.197 1.00 70.25 191 ASP A N 1
ATOM 1562 C CA . ASP A 1 191 ? -19.785 3.599 11.116 1.00 70.25 191 ASP A CA 1
ATOM 1563 C C . ASP A 1 191 ? -18.509 2.955 10.550 1.00 70.25 191 ASP A C 1
ATOM 1565 O O . ASP A 1 191 ? -17.593 2.632 11.306 1.00 70.25 191 ASP A O 1
ATOM 1569 N N . PHE A 1 192 ? -18.401 2.842 9.221 1.00 76.06 192 PHE A N 1
ATOM 1570 C CA . PHE A 1 192 ? -17.238 2.258 8.541 1.00 76.06 192 PHE A CA 1
ATOM 1571 C C . PHE A 1 192 ? -16.262 3.313 8.014 1.00 76.06 192 PHE A C 1
ATOM 1573 O O . PHE A 1 192 ? -15.189 2.965 7.523 1.00 76.06 192 PHE A O 1
ATOM 1580 N N . ARG A 1 193 ? -16.610 4.603 8.111 1.00 75.81 193 ARG A N 1
ATOM 1581 C CA . ARG A 1 193 ? -15.905 5.689 7.412 1.00 75.81 193 ARG A CA 1
ATOM 1582 C C . ARG A 1 193 ? -14.442 5.814 7.821 1.00 75.81 193 ARG A C 1
ATOM 1584 O O . ARG A 1 193 ? -13.587 5.983 6.962 1.00 75.81 193 ARG A O 1
ATOM 1591 N N . LEU A 1 194 ? -14.150 5.651 9.111 1.00 74.50 194 LEU A N 1
ATOM 1592 C CA . LEU A 1 194 ? -12.776 5.646 9.619 1.00 74.50 194 LEU A CA 1
ATOM 1593 C C . LEU A 1 194 ? -11.955 4.521 8.969 1.00 74.50 194 LEU A C 1
ATOM 1595 O O . LEU A 1 194 ? -10.918 4.775 8.367 1.00 74.50 194 LEU A O 1
ATOM 1599 N N . SER A 1 195 ? -12.465 3.289 9.031 1.00 77.62 195 SER A N 1
ATOM 1600 C CA . SER A 1 195 ? -11.822 2.106 8.453 1.00 77.62 195 SER A CA 1
ATOM 1601 C C . SER A 1 195 ? -11.687 2.201 6.932 1.00 77.62 195 SER A C 1
ATOM 1603 O O . SER A 1 195 ? -10.701 1.712 6.378 1.00 77.62 195 SER A O 1
ATOM 1605 N N . LEU A 1 196 ? -12.643 2.845 6.257 1.00 81.69 196 LEU A N 1
ATOM 1606 C CA . LEU A 1 196 ? -12.601 3.101 4.821 1.00 81.69 196 LEU A CA 1
ATOM 1607 C C . LEU A 1 196 ? -11.479 4.082 4.467 1.00 81.69 196 LEU A C 1
ATOM 1609 O O . LEU A 1 196 ? -10.648 3.751 3.627 1.00 81.69 196 LEU A O 1
ATOM 1613 N N . ILE A 1 197 ? -11.420 5.246 5.123 1.00 78.50 197 ILE A N 1
ATOM 1614 C CA . ILE A 1 197 ? -10.383 6.266 4.894 1.00 78.50 197 ILE A CA 1
ATOM 1615 C C . ILE A 1 197 ? -8.991 5.670 5.135 1.00 78.50 197 ILE A C 1
ATOM 1617 O O . ILE A 1 197 ? -8.120 5.783 4.272 1.00 78.50 197 ILE A O 1
ATOM 1621 N N . THR A 1 198 ? -8.797 4.952 6.250 1.00 79.56 198 THR A N 1
ATOM 1622 C CA . THR A 1 198 ? -7.542 4.237 6.535 1.00 79.56 198 THR A CA 1
ATOM 1623 C C . THR A 1 198 ? -7.181 3.274 5.406 1.00 79.56 198 THR A C 1
ATOM 1625 O O . THR A 1 198 ? -6.068 3.313 4.885 1.00 79.56 198 THR A O 1
ATOM 1628 N N . SER A 1 199 ? -8.135 2.446 4.974 1.00 82.56 199 SER A N 1
ATOM 1629 C CA . SER A 1 199 ? -7.897 1.462 3.915 1.00 82.56 199 SER A CA 1
ATOM 1630 C C . SER A 1 199 ? -7.542 2.119 2.582 1.00 82.56 199 SER A C 1
ATOM 1632 O O . SER A 1 199 ? -6.685 1.607 1.867 1.00 82.56 199 SER A O 1
ATOM 1634 N N . GLN A 1 200 ? -8.159 3.253 2.243 1.00 85.56 200 GLN A N 1
ATOM 1635 C CA . GLN A 1 200 ? -7.849 3.981 1.013 1.00 85.56 200 GLN A CA 1
ATOM 1636 C C . GLN A 1 200 ? -6.437 4.575 1.040 1.00 85.56 200 GLN A C 1
ATOM 1638 O O . GLN A 1 200 ? -5.687 4.368 0.086 1.00 85.56 200 GLN A O 1
ATOM 1643 N N . PHE A 1 201 ? -6.017 5.211 2.139 1.00 85.12 201 PHE A N 1
ATOM 1644 C CA . PHE A 1 201 ? -4.639 5.698 2.268 1.00 85.12 201 PHE A CA 1
ATOM 1645 C C . PHE A 1 201 ? -3.604 4.574 2.219 1.00 85.12 201 PHE A C 1
ATOM 1647 O O . PHE A 1 201 ? -2.579 4.715 1.553 1.00 85.12 201 PHE A O 1
ATOM 1654 N N . GLU A 1 202 ? -3.864 3.439 2.866 1.00 83.12 202 GLU A N 1
ATOM 1655 C CA . GLU A 1 202 ? -2.960 2.292 2.779 1.00 83.12 202 GLU A CA 1
ATOM 1656 C C . GLU A 1 202 ? -2.866 1.723 1.361 1.00 83.12 202 GLU A C 1
ATOM 1658 O O . GLU A 1 202 ? -1.783 1.343 0.919 1.00 83.12 202 GLU A O 1
ATOM 1663 N N . VAL A 1 203 ? -3.979 1.675 0.625 1.00 85.06 203 VAL A N 1
ATOM 1664 C CA . VAL A 1 203 ? -3.968 1.250 -0.781 1.00 85.06 203 VAL A CA 1
ATOM 1665 C C . VAL A 1 203 ? -3.165 2.232 -1.635 1.00 85.06 203 VAL A C 1
ATOM 1667 O O . VAL A 1 203 ? -2.350 1.793 -2.444 1.00 85.06 203 VAL A O 1
ATOM 1670 N N . LEU A 1 204 ? -3.311 3.543 -1.420 1.00 87.62 204 LEU A N 1
ATOM 1671 C CA . LEU A 1 204 ? -2.486 4.557 -2.087 1.00 87.62 204 LEU A CA 1
ATOM 1672 C C . LEU A 1 204 ? -1.000 4.411 -1.728 1.00 87.62 204 LEU A C 1
ATOM 1674 O O . LEU A 1 204 ? -0.131 4.576 -2.586 1.00 87.62 204 LEU A O 1
ATOM 1678 N N . LEU A 1 205 ? -0.689 4.053 -0.481 1.00 87.81 205 LEU A N 1
ATOM 1679 C CA . LEU A 1 205 ? 0.67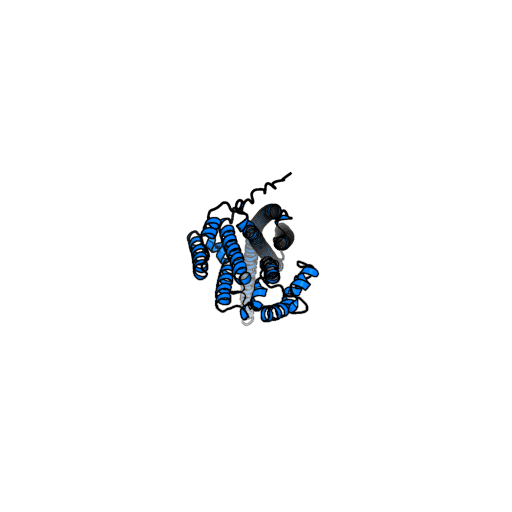8 3.785 -0.040 1.00 87.81 205 LEU A CA 1
ATOM 1680 C C . LEU A 1 205 ? 1.263 2.548 -0.737 1.00 87.81 205 LEU A C 1
ATOM 1682 O O . LEU A 1 205 ? 2.407 2.588 -1.202 1.00 87.81 205 LEU A O 1
ATOM 1686 N N . ASP A 1 206 ? 0.485 1.469 -0.850 1.00 84.38 206 ASP A N 1
ATOM 1687 C CA . ASP A 1 206 ? 0.854 0.265 -1.602 1.00 84.38 206 ASP A CA 1
ATOM 1688 C C . ASP A 1 206 ? 1.134 0.609 -3.072 1.00 84.38 206 ASP A C 1
ATOM 1690 O O . ASP A 1 206 ? 2.167 0.217 -3.619 1.00 84.38 206 ASP A O 1
ATOM 1694 N N . GLU A 1 207 ? 0.257 1.389 -3.709 1.00 87.44 207 GLU A N 1
ATOM 1695 C CA . GLU A 1 207 ? 0.439 1.831 -5.093 1.00 87.44 207 GLU A CA 1
ATOM 1696 C C . GLU A 1 207 ? 1.676 2.712 -5.277 1.00 87.44 207 GLU A C 1
ATOM 1698 O O . GLU A 1 207 ? 2.442 2.512 -6.223 1.00 87.44 207 GLU A O 1
ATOM 1703 N N . CYS A 1 208 ? 1.924 3.643 -4.357 1.00 91.06 208 CYS A N 1
ATOM 1704 C CA . CYS A 1 208 ? 3.126 4.467 -4.365 1.00 91.06 208 CYS A CA 1
ATOM 1705 C C . CYS A 1 208 ? 4.398 3.600 -4.303 1.00 91.06 208 CYS A C 1
ATOM 1707 O O . CYS A 1 208 ? 5.325 3.786 -5.097 1.00 91.06 208 CYS A O 1
ATOM 1709 N N . ASN A 1 209 ? 4.422 2.593 -3.423 1.00 89.62 209 ASN A N 1
ATOM 1710 C CA . ASN A 1 209 ? 5.539 1.652 -3.315 1.00 89.62 209 ASN A CA 1
ATOM 1711 C C . ASN A 1 209 ? 5.709 0.788 -4.584 1.00 89.62 209 ASN A C 1
ATOM 1713 O O . ASN A 1 209 ? 6.843 0.520 -4.996 1.00 89.62 209 ASN A O 1
ATOM 1717 N N . ASP A 1 210 ? 4.615 0.372 -5.227 1.00 89.00 210 ASP A N 1
ATOM 1718 C CA . ASP A 1 210 ? 4.647 -0.386 -6.486 1.00 89.00 210 ASP A CA 1
ATOM 1719 C C . ASP A 1 210 ? 5.226 0.451 -7.644 1.00 89.00 210 ASP A C 1
ATOM 1721 O O . ASP A 1 210 ? 6.034 -0.044 -8.446 1.00 89.00 210 ASP A O 1
ATOM 1725 N N . ILE A 1 211 ? 4.864 1.738 -7.723 1.00 92.12 211 ILE A N 1
ATOM 1726 C CA . ILE A 1 211 ? 5.422 2.664 -8.718 1.00 92.12 211 ILE A CA 1
ATOM 1727 C C . ILE A 1 211 ? 6.907 2.911 -8.424 1.00 92.12 211 ILE A C 1
ATOM 1729 O O . ILE A 1 211 ? 7.717 2.777 -9.340 1.00 92.12 211 ILE A O 1
ATOM 1733 N N . LEU A 1 212 ? 7.292 3.172 -7.167 1.00 92.25 212 LEU A N 1
ATOM 1734 C CA . LEU A 1 212 ? 8.699 3.329 -6.765 1.00 92.25 212 LEU A CA 1
ATOM 1735 C C . LEU A 1 212 ? 9.544 2.133 -7.209 1.00 92.25 212 LEU A C 1
ATOM 1737 O O . LEU A 1 212 ? 10.578 2.308 -7.849 1.00 92.25 212 LEU A O 1
ATOM 1741 N N . LYS A 1 213 ? 9.071 0.909 -6.950 1.00 93.00 213 LYS A N 1
ATOM 1742 C CA . LYS A 1 213 ? 9.752 -0.317 -7.384 1.00 93.00 213 LYS A CA 1
ATOM 1743 C C . LYS A 1 213 ? 9.913 -0.375 -8.905 1.00 93.00 213 LYS A C 1
ATOM 1745 O O . LYS A 1 213 ? 10.974 -0.763 -9.392 1.00 93.00 213 LYS A O 1
ATOM 1750 N N . SER A 1 214 ? 8.885 0.016 -9.655 1.00 92.75 214 SER A N 1
ATOM 1751 C CA . SER A 1 214 ? 8.928 0.049 -11.123 1.00 92.75 214 SER A CA 1
ATOM 1752 C C . SER A 1 214 ? 9.953 1.064 -11.641 1.00 92.75 214 SER A C 1
ATOM 1754 O O . SER A 1 214 ? 10.731 0.749 -12.540 1.00 92.75 214 SER A O 1
ATOM 1756 N N . VAL A 1 215 ? 10.015 2.251 -11.031 1.00 92.75 215 VAL A N 1
ATOM 1757 C CA . VAL A 1 215 ? 11.007 3.289 -11.351 1.00 92.75 215 VAL A CA 1
ATOM 1758 C C . VAL A 1 215 ? 12.422 2.819 -11.011 1.00 92.75 215 VAL A C 1
ATOM 1760 O O . VAL A 1 215 ? 13.327 2.985 -11.825 1.00 92.75 215 VAL A O 1
ATOM 1763 N N . SER A 1 216 ? 12.626 2.162 -9.864 1.00 93.00 216 SER A N 1
ATOM 1764 C CA . SER A 1 216 ? 13.928 1.589 -9.501 1.00 93.00 216 SER A CA 1
ATOM 1765 C C . SER A 1 216 ? 14.386 0.510 -10.485 1.00 93.00 216 SER A C 1
ATOM 1767 O O . SER A 1 216 ? 15.555 0.478 -10.858 1.00 93.00 216 SER A O 1
ATOM 1769 N N . LEU A 1 217 ? 13.482 -0.360 -10.949 1.00 92.44 217 LEU A N 1
ATOM 1770 C CA . LEU A 1 217 ? 13.808 -1.362 -11.972 1.00 92.44 217 LEU A CA 1
ATOM 1771 C C . LEU A 1 217 ? 14.197 -0.710 -13.303 1.00 92.44 217 LEU A C 1
ATOM 1773 O O . LEU A 1 217 ? 15.162 -1.137 -13.934 1.00 92.44 217 LEU A O 1
ATOM 1777 N N . ASN A 1 218 ? 13.477 0.338 -13.705 1.00 90.06 218 ASN A N 1
ATOM 1778 C CA . ASN A 1 218 ? 13.794 1.129 -14.890 1.00 90.06 218 ASN A CA 1
ATOM 1779 C C . ASN A 1 218 ? 15.178 1.785 -14.783 1.00 90.06 218 ASN A C 1
ATOM 1781 O O . ASN A 1 218 ? 15.979 1.689 -15.712 1.00 90.06 218 ASN A O 1
ATOM 1785 N N . TYR A 1 219 ? 15.473 2.398 -13.638 1.00 90.75 219 TYR A N 1
ATOM 1786 C CA . TYR A 1 219 ? 16.765 3.008 -13.339 1.00 90.75 219 TYR A CA 1
ATOM 1787 C C . TYR A 1 219 ? 17.910 1.985 -13.443 1.00 90.75 219 TYR A C 1
ATOM 1789 O O . TYR A 1 219 ? 18.835 2.170 -14.234 1.00 90.75 219 TYR A O 1
ATOM 1797 N N . LEU A 1 220 ? 17.789 0.847 -12.748 1.00 90.94 220 LEU A N 1
ATOM 1798 C CA . LEU A 1 220 ? 18.777 -0.240 -12.776 1.00 90.94 220 LEU A CA 1
ATOM 1799 C C . LEU A 1 220 ? 18.987 -0.817 -14.184 1.00 90.94 220 LEU A C 1
ATOM 1801 O O . LEU A 1 220 ? 20.109 -1.157 -14.560 1.00 90.94 220 LEU A O 1
ATOM 1805 N N . ALA A 1 221 ? 17.917 -0.940 -14.976 1.00 88.88 221 ALA A N 1
ATOM 1806 C CA . ALA A 1 221 ? 18.009 -1.435 -16.347 1.00 88.88 221 ALA A CA 1
ATOM 1807 C C . ALA A 1 221 ? 18.842 -0.502 -17.240 1.00 88.88 221 ALA A C 1
ATOM 1809 O O . ALA A 1 221 ? 19.624 -0.983 -18.064 1.00 88.88 221 ALA A O 1
ATOM 1810 N N . VAL A 1 222 ? 18.699 0.816 -17.072 1.00 88.56 222 VAL A N 1
ATOM 1811 C CA . VAL A 1 222 ? 19.475 1.807 -17.828 1.00 88.56 222 VAL A CA 1
ATOM 1812 C C . VAL A 1 222 ? 20.921 1.861 -17.362 1.00 88.56 222 VAL A C 1
ATOM 1814 O O . VAL A 1 222 ? 21.809 1.824 -18.211 1.00 88.56 222 VAL A O 1
ATOM 1817 N N . GLU A 1 223 ? 21.181 1.879 -16.053 1.00 89.38 223 GLU A N 1
ATOM 1818 C CA . GLU A 1 223 ? 22.553 1.854 -15.527 1.00 89.38 223 GLU A CA 1
ATOM 1819 C C . GLU A 1 223 ? 23.330 0.641 -16.037 1.00 89.38 223 GLU A C 1
ATOM 1821 O O . GLU A 1 223 ? 24.444 0.781 -16.543 1.00 89.38 223 GLU A O 1
ATOM 1826 N N . LYS A 1 224 ? 22.708 -0.542 -16.004 1.00 88.75 224 LYS A N 1
ATOM 1827 C CA . LYS A 1 224 ? 23.321 -1.760 -16.534 1.00 88.75 224 LYS A CA 1
ATOM 1828 C C . LYS A 1 224 ? 23.610 -1.659 -18.033 1.00 88.75 224 LYS A C 1
ATOM 1830 O O . LYS A 1 224 ? 24.660 -2.099 -18.492 1.00 88.75 224 LYS A O 1
ATOM 1835 N N . LEU A 1 225 ? 22.704 -1.059 -18.808 1.00 85.00 225 LEU A N 1
ATOM 1836 C CA . LEU A 1 225 ? 22.906 -0.864 -20.244 1.00 85.00 225 LEU A CA 1
ATOM 1837 C C . LEU A 1 225 ? 24.047 0.126 -20.541 1.00 85.00 225 LEU A C 1
ATOM 1839 O O . LEU A 1 225 ? 24.788 -0.073 -21.506 1.00 85.00 225 LEU A O 1
ATOM 1843 N N . ILE A 1 226 ? 24.204 1.169 -19.719 1.00 85.69 226 ILE A N 1
ATOM 1844 C CA . ILE A 1 226 ? 25.334 2.109 -19.781 1.00 85.69 226 ILE A CA 1
ATOM 1845 C C . ILE A 1 226 ? 26.644 1.387 -19.456 1.00 85.69 226 ILE A C 1
ATOM 1847 O O . ILE A 1 226 ? 27.621 1.539 -20.189 1.00 85.69 226 ILE A O 1
ATOM 1851 N N . GLU A 1 227 ? 26.671 0.581 -18.393 1.00 86.62 227 GLU A N 1
ATOM 1852 C CA . GLU A 1 227 ? 27.841 -0.212 -18.007 1.00 86.62 227 GLU A CA 1
ATOM 1853 C C . GLU A 1 227 ? 28.265 -1.162 -19.138 1.00 86.62 227 GLU A C 1
ATOM 1855 O O . GLU A 1 227 ? 29.425 -1.158 -19.563 1.00 86.62 227 GLU A O 1
ATOM 1860 N N . ASP A 1 228 ? 27.314 -1.913 -19.699 1.00 83.12 228 ASP A N 1
ATOM 1861 C CA . ASP A 1 228 ? 27.549 -2.811 -20.830 1.00 83.12 228 ASP A CA 1
ATOM 1862 C C . ASP A 1 228 ? 28.061 -2.049 -22.069 1.00 83.12 228 ASP A C 1
ATOM 1864 O O . ASP A 1 228 ? 28.976 -2.523 -22.752 1.00 83.12 228 ASP A O 1
ATOM 1868 N N . CYS A 1 229 ? 27.530 -0.849 -22.347 1.00 79.44 229 CYS A N 1
ATOM 1869 C CA . CYS A 1 229 ? 28.020 0.019 -23.427 1.00 79.44 229 CYS A CA 1
ATOM 1870 C C . CYS A 1 229 ? 29.463 0.443 -23.204 1.00 79.44 229 CYS A C 1
ATOM 1872 O O . CYS A 1 229 ? 30.286 0.306 -24.109 1.00 79.44 229 CYS A O 1
ATOM 1874 N N . ASN A 1 230 ? 29.778 0.942 -22.011 1.00 80.62 230 ASN A N 1
ATOM 1875 C CA . ASN A 1 230 ? 31.113 1.418 -21.668 1.00 80.62 230 ASN A CA 1
ATOM 1876 C C . ASN A 1 230 ? 32.145 0.285 -21.750 1.00 80.62 230 ASN A C 1
ATOM 1878 O O . ASN A 1 230 ? 33.231 0.479 -22.295 1.00 80.62 230 ASN A O 1
ATOM 1882 N N . ASN A 1 231 ? 31.783 -0.923 -21.313 1.00 79.75 231 ASN A N 1
ATOM 1883 C CA . ASN A 1 231 ? 32.630 -2.114 -21.419 1.00 79.75 231 ASN A CA 1
ATOM 1884 C C . ASN A 1 231 ? 32.923 -2.522 -22.874 1.00 79.75 231 ASN A C 1
ATOM 1886 O O . ASN A 1 231 ? 34.005 -3.036 -23.175 1.00 79.75 231 ASN A O 1
ATOM 1890 N N . ILE A 1 232 ? 31.968 -2.315 -23.785 1.00 74.00 232 ILE A N 1
ATOM 1891 C CA . ILE A 1 232 ? 32.137 -2.589 -25.218 1.00 74.00 232 ILE A CA 1
ATOM 1892 C C . ILE A 1 232 ? 32.940 -1.470 -25.892 1.00 74.00 232 ILE A C 1
ATOM 1894 O O . ILE A 1 232 ? 33.864 -1.765 -26.647 1.00 74.00 232 ILE A O 1
ATOM 1898 N N . LEU A 1 233 ? 32.662 -0.205 -25.573 1.00 70.62 233 LEU A N 1
ATOM 1899 C CA . LEU A 1 233 ? 33.400 0.956 -26.083 1.00 70.62 233 LEU A CA 1
ATOM 1900 C C . LEU A 1 233 ? 34.862 0.970 -25.664 1.00 70.62 233 LEU A C 1
ATOM 1902 O O . LEU A 1 233 ? 35.717 1.325 -26.463 1.00 70.62 233 LEU A O 1
ATOM 1906 N N . PHE A 1 234 ? 35.179 0.536 -24.444 1.00 63.25 234 PHE A N 1
ATOM 1907 C CA . PHE A 1 234 ? 36.569 0.405 -24.013 1.00 63.25 234 PHE A CA 1
ATOM 1908 C C . PHE A 1 234 ? 37.368 -0.555 -24.916 1.00 63.25 234 PHE A C 1
ATOM 1910 O O . PHE A 1 234 ? 38.580 -0.412 -25.075 1.00 63.25 234 PHE A O 1
ATOM 1917 N N . LYS A 1 235 ? 36.687 -1.527 -25.537 1.00 62.53 235 LYS A N 1
ATOM 1918 C CA . LYS A 1 235 ? 37.273 -2.442 -26.523 1.00 62.53 235 LYS A CA 1
ATOM 1919 C C . LYS A 1 235 ? 37.265 -1.848 -27.934 1.00 62.53 235 LYS A C 1
ATOM 1921 O O . LYS A 1 235 ? 38.181 -2.154 -28.698 1.00 62.53 235 LYS A O 1
ATOM 1926 N N . ASP A 1 236 ? 36.290 -0.988 -28.245 1.00 59.53 236 ASP A N 1
ATOM 1927 C CA . ASP A 1 236 ? 36.105 -0.330 -29.540 1.00 59.53 236 ASP A CA 1
ATOM 1928 C C . ASP A 1 236 ? 36.866 0.995 -29.709 1.00 59.53 236 ASP A C 1
ATOM 1930 O O . ASP A 1 236 ? 36.405 2.060 -29.308 1.00 59.53 236 ASP A O 1
ATOM 1934 N N . LYS A 1 237 ? 38.024 0.962 -30.385 1.00 54.53 237 LYS A N 1
ATOM 1935 C CA . LYS A 1 237 ? 38.800 2.181 -30.705 1.00 54.53 237 LYS A CA 1
ATOM 1936 C C . LYS A 1 237 ? 38.160 3.054 -31.797 1.00 54.53 237 LYS A C 1
ATOM 1938 O O . LYS A 1 237 ? 38.648 4.160 -32.018 1.00 54.53 237 LYS A O 1
ATOM 1943 N N . ASN A 1 238 ? 37.102 2.586 -32.469 1.00 53.34 238 ASN A N 1
ATOM 1944 C CA . ASN A 1 238 ? 36.497 3.271 -33.617 1.00 53.34 238 ASN A CA 1
ATOM 1945 C C . ASN A 1 238 ? 35.198 4.033 -33.295 1.00 53.34 238 ASN A C 1
ATOM 1947 O O . ASN A 1 238 ? 34.635 4.651 -34.196 1.00 53.34 238 ASN A O 1
ATOM 1951 N N . GLY A 1 239 ? 34.743 4.048 -32.034 1.00 53.97 239 GLY A N 1
ATOM 1952 C CA . GLY A 1 239 ? 33.705 4.977 -31.565 1.00 53.97 239 GLY A CA 1
ATOM 1953 C C . GLY A 1 239 ? 32.339 4.826 -32.246 1.00 53.97 239 GLY A C 1
ATOM 1954 O O . GLY A 1 239 ? 31.698 5.827 -32.553 1.00 53.97 239 GLY A O 1
ATOM 1955 N N . LEU A 1 240 ? 31.885 3.593 -32.490 1.00 57.03 240 LEU A N 1
ATOM 1956 C CA . LEU A 1 240 ? 30.629 3.295 -33.197 1.00 57.03 240 LEU A CA 1
ATOM 1957 C C . LEU A 1 240 ? 29.362 3.316 -32.316 1.00 57.03 240 LEU A C 1
ATOM 1959 O O . LEU A 1 240 ? 28.311 2.865 -32.770 1.00 57.03 240 LEU A O 1
ATOM 1963 N N . ILE A 1 241 ? 29.420 3.828 -31.079 1.00 59.31 241 ILE A N 1
ATOM 1964 C CA . ILE A 1 241 ? 28.201 4.061 -30.284 1.00 59.31 241 ILE A CA 1
ATOM 1965 C C . ILE A 1 241 ? 27.724 5.498 -30.490 1.00 59.31 241 ILE A C 1
ATOM 1967 O O . ILE A 1 241 ? 28.452 6.462 -30.261 1.00 59.31 241 ILE A O 1
ATOM 1971 N N . GLU A 1 242 ? 26.478 5.615 -30.942 1.00 62.53 242 GLU A N 1
ATOM 1972 C CA . GLU A 1 242 ? 25.806 6.876 -31.241 1.00 62.53 242 GLU A CA 1
ATOM 1973 C C . GLU A 1 242 ? 25.715 7.758 -29.984 1.00 62.53 242 GLU A C 1
ATOM 1975 O O . GLU A 1 242 ? 25.280 7.302 -28.925 1.00 62.53 242 GLU A O 1
ATOM 1980 N N . LYS A 1 243 ? 26.077 9.047 -30.099 1.00 66.50 243 LYS A N 1
ATOM 1981 C CA . LYS A 1 243 ? 25.867 10.067 -29.044 1.00 66.50 243 LYS A CA 1
ATOM 1982 C C . LYS A 1 243 ? 24.424 10.080 -28.522 1.00 66.50 243 LYS A C 1
ATOM 1984 O O . LYS A 1 243 ? 24.186 10.396 -27.357 1.00 66.50 243 LYS A O 1
ATOM 1989 N N . ASP A 1 244 ? 23.489 9.686 -29.378 1.00 70.31 244 ASP A N 1
ATOM 1990 C CA . ASP A 1 244 ? 22.064 9.598 -29.089 1.00 70.31 244 ASP A CA 1
ATOM 1991 C C . ASP A 1 244 ? 21.744 8.538 -28.022 1.00 70.31 244 ASP A C 1
ATOM 1993 O O . ASP A 1 244 ? 20.756 8.683 -27.305 1.00 70.31 244 ASP A O 1
ATOM 1997 N N . PHE A 1 245 ? 22.582 7.507 -27.838 1.00 77.12 245 PHE A N 1
ATOM 1998 C CA . PHE A 1 245 ? 22.406 6.536 -26.754 1.00 77.12 245 PHE A CA 1
ATOM 1999 C C . PHE A 1 245 ? 22.558 7.191 -25.380 1.00 77.12 245 PHE A C 1
ATOM 2001 O O . PHE A 1 245 ? 21.622 7.154 -24.583 1.00 77.12 245 PHE A O 1
ATOM 2008 N N . PHE A 1 246 ? 23.718 7.801 -25.111 1.00 80.25 246 PHE A N 1
ATOM 2009 C CA . PHE A 1 246 ? 24.009 8.391 -23.802 1.00 80.25 246 PHE A CA 1
ATOM 2010 C C . PHE A 1 246 ? 23.056 9.545 -23.493 1.00 80.25 246 PHE A C 1
ATOM 2012 O O . PHE A 1 246 ? 22.536 9.617 -22.388 1.00 80.25 246 PHE A O 1
ATOM 2019 N N . SER A 1 247 ? 22.709 10.360 -24.496 1.00 82.56 247 SER A N 1
ATOM 2020 C CA . SER A 1 247 ? 21.707 11.416 -24.325 1.00 82.56 247 SER A CA 1
ATOM 2021 C C . SER A 1 247 ? 20.325 10.871 -23.936 1.00 82.56 247 SER A C 1
ATOM 2023 O O . SER A 1 247 ? 19.671 11.429 -23.053 1.00 82.56 247 SER A O 1
ATOM 2025 N N . ASN A 1 248 ? 19.872 9.774 -24.555 1.00 81.62 248 ASN A N 1
ATOM 2026 C CA . ASN A 1 248 ? 18.602 9.144 -24.193 1.00 81.62 248 ASN A CA 1
ATOM 2027 C C . ASN A 1 248 ? 18.667 8.439 -22.829 1.00 81.62 248 ASN A C 1
ATOM 2029 O O . ASN A 1 248 ? 17.687 8.465 -22.087 1.00 81.62 248 ASN A O 1
ATOM 2033 N N . ALA A 1 249 ? 19.802 7.828 -22.488 1.00 84.38 249 ALA A N 1
ATOM 2034 C CA . ALA A 1 249 ? 20.011 7.182 -21.198 1.00 84.38 249 ALA A CA 1
ATOM 2035 C C . ALA A 1 249 ? 20.002 8.209 -20.050 1.00 84.38 249 ALA A C 1
ATOM 2037 O O . ALA A 1 249 ? 19.250 8.038 -19.092 1.00 84.38 249 ALA A O 1
ATOM 2038 N N . ASP A 1 250 ? 20.723 9.324 -20.200 1.00 86.69 250 ASP A N 1
ATOM 2039 C CA . ASP A 1 250 ? 20.737 10.437 -19.241 1.00 86.69 250 ASP A CA 1
ATOM 2040 C C . ASP A 1 250 ? 19.337 11.026 -19.041 1.00 86.69 250 ASP A C 1
ATOM 2042 O O . ASP A 1 250 ? 18.918 11.292 -17.912 1.00 86.69 250 ASP A O 1
ATOM 2046 N N . LYS A 1 251 ? 18.572 11.177 -20.131 1.00 87.06 251 LYS A N 1
ATOM 2047 C CA . LYS A 1 251 ? 17.178 11.624 -20.063 1.00 87.06 251 LYS A CA 1
ATOM 2048 C C . LYS A 1 251 ? 16.330 10.679 -19.212 1.00 87.06 251 LYS A C 1
ATOM 2050 O O . LYS A 1 251 ? 15.598 11.142 -18.340 1.00 87.06 251 LYS A O 1
ATOM 2055 N N . VAL A 1 252 ? 16.442 9.367 -19.428 1.00 85.94 252 VAL A N 1
ATOM 2056 C CA . VAL A 1 252 ? 15.683 8.377 -18.652 1.00 85.94 252 VAL A CA 1
ATOM 2057 C C . VAL A 1 252 ? 16.081 8.389 -17.173 1.00 85.94 252 VAL A C 1
ATOM 2059 O O . VAL A 1 252 ? 15.193 8.312 -16.323 1.00 85.94 252 VAL A O 1
ATOM 2062 N N . LEU A 1 253 ? 17.375 8.513 -16.853 1.00 90.19 253 LEU A N 1
ATOM 2063 C CA . LEU A 1 253 ? 17.863 8.593 -15.469 1.00 90.19 253 LEU A CA 1
ATOM 2064 C C . LEU A 1 253 ? 17.375 9.868 -14.764 1.00 90.19 253 LEU A C 1
ATOM 2066 O O . LEU A 1 253 ? 16.907 9.805 -13.628 1.00 90.19 253 LEU A O 1
ATOM 2070 N N . SER A 1 254 ? 17.411 11.013 -15.450 1.00 90.81 254 SER A N 1
ATOM 2071 C CA . SER A 1 254 ? 16.889 12.280 -14.924 1.00 90.81 254 SER A CA 1
ATOM 2072 C C . SER A 1 254 ? 15.378 12.216 -14.670 1.00 90.81 254 SER A C 1
ATOM 2074 O O . SER A 1 254 ? 14.911 12.610 -13.598 1.00 90.81 254 SER A O 1
ATOM 2076 N N . GLU A 1 255 ? 14.613 11.647 -15.608 1.00 90.19 255 GLU A N 1
ATOM 2077 C CA . GLU A 1 255 ? 13.178 11.401 -15.432 1.00 90.19 255 GLU A CA 1
ATOM 2078 C C . GLU A 1 255 ? 12.911 10.442 -14.255 1.00 90.19 255 GLU A C 1
ATOM 2080 O O . GLU A 1 255 ? 12.012 10.702 -13.456 1.00 90.19 255 GLU A O 1
ATOM 2085 N N . ALA A 1 256 ? 13.717 9.384 -14.086 1.00 90.31 256 ALA A N 1
ATOM 2086 C CA . ALA A 1 256 ? 13.599 8.441 -12.967 1.00 90.31 256 ALA A CA 1
ATOM 2087 C C . ALA A 1 256 ? 13.792 9.131 -11.614 1.00 90.31 256 ALA A C 1
ATOM 2089 O O . ALA A 1 256 ? 13.000 8.916 -10.694 1.00 90.31 256 ALA A O 1
ATOM 2090 N N . SER A 1 257 ? 14.820 9.978 -11.504 1.00 92.19 257 SER A N 1
ATOM 2091 C CA . SER A 1 257 ? 15.094 10.753 -10.292 1.00 92.19 257 SER A CA 1
ATOM 2092 C C . SER A 1 257 ? 13.925 11.682 -9.974 1.00 92.19 257 SER A C 1
ATOM 2094 O O . SER A 1 257 ? 13.404 11.654 -8.864 1.00 92.19 257 SER A O 1
ATOM 2096 N N . SER A 1 258 ? 13.432 12.428 -10.970 1.00 93.75 258 SER A N 1
ATOM 2097 C CA . SER A 1 258 ? 12.302 13.345 -10.779 1.00 93.75 258 SER A CA 1
ATOM 2098 C C . SER A 1 258 ? 11.019 12.629 -10.342 1.00 93.75 258 SER A C 1
ATOM 2100 O O . SER A 1 258 ? 10.297 13.129 -9.479 1.00 93.75 258 SER A O 1
ATOM 2102 N N . ILE A 1 259 ? 10.718 11.462 -10.920 1.00 92.56 259 ILE A N 1
ATOM 2103 C CA . ILE A 1 259 ? 9.566 10.648 -10.510 1.00 92.56 259 ILE A CA 1
ATOM 2104 C C . ILE A 1 259 ? 9.768 10.129 -9.079 1.00 92.56 259 ILE A C 1
ATOM 2106 O O . ILE A 1 259 ? 8.834 10.182 -8.281 1.00 92.56 259 ILE A O 1
ATOM 2110 N N . THR A 1 260 ? 10.977 9.679 -8.734 1.00 93.94 260 THR A N 1
ATOM 2111 C CA . THR A 1 260 ? 11.315 9.179 -7.391 1.00 93.94 260 THR A CA 1
ATOM 2112 C C . THR A 1 260 ? 11.115 10.254 -6.324 1.00 93.94 260 THR A C 1
ATOM 2114 O O . THR A 1 260 ? 10.464 9.990 -5.316 1.00 93.94 260 THR A O 1
ATOM 2117 N N . ASP A 1 261 ? 11.584 11.480 -6.562 1.00 94.06 261 ASP A N 1
ATOM 2118 C CA . ASP A 1 261 ? 11.418 12.595 -5.621 1.00 94.06 261 ASP A CA 1
ATOM 2119 C C . ASP A 1 261 ? 9.937 12.925 -5.391 1.00 94.06 261 ASP A C 1
ATOM 2121 O O . ASP A 1 261 ? 9.495 13.087 -4.251 1.00 94.06 261 ASP A O 1
ATOM 2125 N N . LYS A 1 262 ? 9.138 12.951 -6.467 1.00 95.38 262 LYS A N 1
ATOM 2126 C CA . LYS A 1 262 ? 7.685 13.169 -6.380 1.00 95.38 262 LYS A CA 1
ATOM 2127 C C . LYS A 1 262 ? 6.979 12.050 -5.615 1.00 95.38 262 LYS A C 1
ATOM 2129 O O . LYS A 1 262 ? 6.091 12.337 -4.817 1.00 95.38 262 LYS A O 1
ATOM 2134 N N . LEU A 1 263 ? 7.364 10.794 -5.840 1.00 93.88 263 LEU A N 1
ATOM 2135 C CA . LEU A 1 263 ? 6.799 9.647 -5.125 1.00 93.88 263 LEU A CA 1
ATOM 2136 C C . LEU A 1 263 ? 7.163 9.669 -3.641 1.00 93.88 263 LEU A C 1
ATOM 2138 O O . LEU A 1 263 ? 6.298 9.413 -2.811 1.00 93.88 263 LEU A O 1
ATOM 2142 N N . ASN A 1 264 ? 8.400 10.027 -3.291 1.00 92.44 264 ASN A N 1
ATOM 2143 C CA . ASN A 1 264 ? 8.813 10.174 -1.895 1.00 92.44 264 ASN A CA 1
ATOM 2144 C C . ASN A 1 264 ? 8.037 11.290 -1.189 1.00 92.44 264 ASN A C 1
ATOM 2146 O O . ASN A 1 264 ? 7.596 11.100 -0.058 1.00 92.44 264 ASN A O 1
ATOM 2150 N N . PHE A 1 265 ? 7.8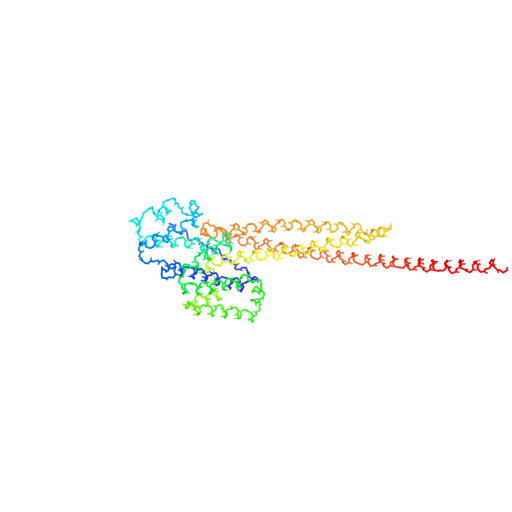12 12.417 -1.870 1.00 94.00 265 PHE A N 1
ATOM 2151 C CA . PHE A 1 265 ? 6.964 13.486 -1.349 1.00 94.00 265 PHE A CA 1
ATOM 2152 C C . PHE A 1 265 ? 5.525 13.005 -1.118 1.00 94.00 265 PHE A C 1
ATOM 2154 O O . PHE A 1 265 ? 5.001 13.162 -0.022 1.00 94.00 265 PHE A O 1
ATOM 2161 N N . ILE A 1 266 ? 4.907 12.350 -2.108 1.00 91.88 266 ILE A N 1
ATOM 2162 C CA . ILE A 1 266 ? 3.545 11.805 -1.970 1.00 91.88 266 ILE A CA 1
ATOM 2163 C C . ILE A 1 266 ? 3.472 10.775 -0.844 1.00 91.88 266 ILE A C 1
ATOM 2165 O O . ILE A 1 266 ? 2.531 10.792 -0.061 1.00 91.88 266 ILE A O 1
ATOM 2169 N N . LYS A 1 267 ? 4.464 9.888 -0.738 1.00 89.69 267 LYS A N 1
ATOM 2170 C CA . LYS A 1 267 ? 4.550 8.901 0.338 1.00 89.69 267 LYS A CA 1
ATOM 2171 C C . LYS A 1 267 ? 4.554 9.571 1.709 1.00 89.69 267 LYS A C 1
ATOM 2173 O O . LYS A 1 267 ? 3.835 9.121 2.593 1.00 89.69 267 LYS A O 1
ATOM 2178 N N . GLN A 1 268 ? 5.332 10.639 1.865 1.00 86.00 268 GLN A N 1
ATOM 2179 C CA . GLN A 1 268 ? 5.365 11.416 3.098 1.00 86.00 268 GLN A CA 1
ATOM 2180 C C . GLN A 1 268 ? 4.010 12.082 3.377 1.00 86.00 268 GLN A C 1
ATOM 2182 O O . GLN A 1 268 ? 3.518 11.979 4.493 1.00 86.00 268 GLN A O 1
ATOM 2187 N N . THR A 1 269 ? 3.364 12.665 2.361 1.00 86.75 269 THR A N 1
ATOM 2188 C CA . THR A 1 269 ? 2.010 13.227 2.494 1.00 86.75 269 THR A CA 1
ATOM 2189 C C . THR A 1 269 ? 0.988 12.173 2.918 1.00 86.75 269 THR A C 1
ATOM 2191 O O . THR A 1 269 ? 0.203 12.435 3.814 1.00 86.75 269 THR A O 1
ATOM 2194 N N . ILE A 1 270 ? 1.011 10.970 2.333 1.00 82.00 270 ILE A N 1
ATOM 2195 C CA . ILE A 1 270 ? 0.114 9.875 2.736 1.00 82.00 270 ILE A CA 1
ATOM 2196 C C . ILE A 1 270 ? 0.334 9.521 4.210 1.00 82.00 270 ILE A C 1
ATOM 2198 O O . ILE A 1 270 ? -0.634 9.361 4.945 1.00 82.00 270 ILE A O 1
ATOM 2202 N N . ILE A 1 271 ? 1.592 9.411 4.648 1.00 78.38 271 ILE A N 1
ATOM 2203 C CA . ILE A 1 271 ? 1.922 9.128 6.051 1.00 78.38 271 ILE A CA 1
ATOM 2204 C C . ILE A 1 271 ? 1.379 10.238 6.957 1.00 78.38 271 ILE A C 1
ATOM 2206 O O . ILE A 1 271 ? 0.741 9.937 7.957 1.00 78.38 271 ILE A O 1
ATOM 2210 N N . GLU A 1 272 ? 1.569 11.504 6.592 1.00 76.56 272 GLU A N 1
ATOM 2211 C CA . GLU A 1 272 ? 1.035 12.651 7.335 1.00 76.56 272 GLU A CA 1
ATOM 2212 C C . GLU A 1 272 ? -0.498 12.649 7.388 1.00 76.56 272 GLU A C 1
ATOM 2214 O O . GLU A 1 272 ? -1.066 12.815 8.461 1.00 76.56 272 GLU A O 1
ATOM 2219 N N . SER A 1 273 ? -1.186 12.365 6.281 1.00 77.06 273 SER A N 1
ATOM 2220 C CA . SER A 1 273 ? -2.649 12.258 6.259 1.00 77.06 273 SER A CA 1
ATOM 2221 C C . SER A 1 273 ? -3.167 11.080 7.088 1.00 77.06 273 SER A C 1
ATOM 2223 O O . SER A 1 273 ? -4.213 11.202 7.720 1.00 77.06 273 SER A O 1
ATOM 2225 N N . ILE A 1 274 ? -2.436 9.958 7.136 1.00 71.38 274 ILE A N 1
ATOM 2226 C CA . ILE A 1 274 ? -2.758 8.827 8.020 1.00 71.38 274 ILE A CA 1
ATOM 2227 C C . ILE A 1 274 ? -2.705 9.259 9.491 1.00 71.38 274 ILE A C 1
ATOM 2229 O O . ILE A 1 274 ? -3.580 8.871 10.265 1.00 71.38 274 ILE A O 1
ATOM 2233 N N . ILE A 1 275 ? -1.730 10.098 9.861 1.00 64.75 275 ILE A N 1
ATOM 2234 C CA . ILE A 1 275 ? -1.604 10.642 11.221 1.00 64.75 275 ILE A CA 1
ATOM 2235 C C . ILE A 1 275 ? -2.813 11.513 11.593 1.00 64.75 275 ILE A C 1
ATOM 2237 O O . ILE A 1 275 ? -3.228 11.537 12.748 1.00 64.75 275 ILE A O 1
ATOM 2241 N N . GLU A 1 276 ? -3.411 12.197 10.617 1.00 63.91 276 GLU A N 1
ATOM 2242 C CA . GLU A 1 276 ? -4.560 13.086 10.820 1.00 63.91 276 GLU A CA 1
ATOM 2243 C C . GLU A 1 276 ? -5.923 12.364 10.840 1.00 63.91 276 GLU A C 1
ATOM 2245 O O . GLU A 1 276 ? -6.944 12.985 11.138 1.00 63.91 276 GLU A O 1
ATOM 2250 N N . ILE A 1 277 ? -5.971 11.051 10.573 1.00 65.75 277 ILE A N 1
ATOM 2251 C CA . ILE A 1 277 ? -7.213 10.254 10.558 1.00 65.75 277 ILE A CA 1
ATOM 2252 C C . ILE A 1 277 ? -8.051 10.373 11.848 1.00 65.75 277 ILE A C 1
ATOM 2254 O O . ILE A 1 277 ? -9.277 10.440 11.731 1.00 65.75 277 ILE A O 1
ATOM 2258 N N . PRO A 1 278 ? -7.491 10.416 13.074 1.00 60.62 278 PRO A N 1
ATOM 2259 C CA . PRO A 1 278 ? -8.288 10.619 14.290 1.00 60.62 278 PRO A CA 1
ATOM 2260 C C . PRO A 1 278 ? -9.142 11.893 14.257 1.00 60.62 278 PRO A C 1
ATOM 2262 O O . PRO A 1 278 ? -10.276 11.883 14.743 1.00 60.62 278 PRO A O 1
ATOM 2265 N N . ASP A 1 279 ? -8.632 12.934 13.599 1.00 62.06 279 ASP A N 1
ATOM 2266 C CA . ASP A 1 279 ? -9.240 14.258 13.483 1.00 62.06 279 ASP A CA 1
ATOM 2267 C C . ASP A 1 279 ? -9.950 14.451 12.128 1.00 62.06 279 ASP A C 1
ATOM 2269 O O . ASP A 1 279 ? -10.229 15.575 11.709 1.00 62.06 279 ASP A O 1
ATOM 2273 N N . TRP A 1 280 ? -10.312 13.354 11.442 1.00 63.53 280 TRP A N 1
ATOM 2274 C CA . TRP A 1 280 ? -10.908 13.372 10.095 1.00 63.53 280 TRP A CA 1
ATOM 2275 C C . TRP A 1 280 ? -12.153 14.254 9.954 1.00 63.53 280 TRP A C 1
ATOM 2277 O O . TRP A 1 280 ? -12.479 14.687 8.858 1.00 63.53 280 TRP A O 1
ATOM 2287 N N . LYS A 1 281 ? -12.881 14.526 11.043 1.00 63.88 281 LYS A N 1
ATOM 2288 C CA . LYS A 1 281 ? -14.071 15.393 11.010 1.00 63.88 281 LYS A CA 1
ATOM 2289 C C . LYS A 1 281 ? -13.734 16.869 10.804 1.00 63.88 281 LYS A C 1
ATOM 2291 O O . LYS A 1 281 ? -14.607 17.628 10.396 1.00 63.88 281 LYS A O 1
ATOM 2296 N N . GLU A 1 282 ? -12.503 17.264 11.109 1.00 64.00 282 GLU A N 1
ATOM 2297 C CA . GLU A 1 282 ? -12.003 18.637 10.995 1.00 64.00 282 GLU A CA 1
ATOM 2298 C C . GLU A 1 282 ? -11.109 18.824 9.756 1.00 64.00 282 GLU A C 1
ATOM 2300 O O . GLU A 1 282 ? -10.662 19.935 9.466 1.00 64.00 282 GLU A O 1
ATOM 2305 N N . LYS A 1 283 ? -10.858 17.743 9.006 1.00 68.62 283 LYS A N 1
ATOM 2306 C CA . LYS A 1 283 ? -9.936 17.683 7.869 1.00 68.62 283 LYS A CA 1
ATOM 2307 C C . LYS A 1 283 ? -10.640 17.159 6.622 1.00 68.62 283 LYS A C 1
ATOM 2309 O O . LYS A 1 283 ? -11.492 16.284 6.699 1.00 68.62 283 LYS A O 1
ATOM 2314 N N . ASN A 1 284 ? -10.250 17.65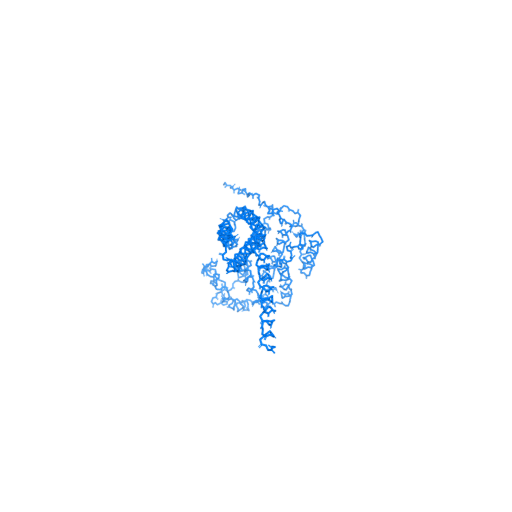0 5.448 1.00 79.44 284 ASN A N 1
ATOM 2315 C CA . ASN A 1 284 ? -10.767 17.136 4.178 1.00 79.44 284 ASN A CA 1
ATOM 2316 C C . ASN A 1 284 ? -9.909 15.973 3.646 1.00 79.44 284 ASN A C 1
ATOM 2318 O O . ASN A 1 284 ? -9.378 16.039 2.539 1.00 79.44 284 ASN A O 1
ATOM 2322 N N . LEU A 1 285 ? -9.777 14.905 4.441 1.00 77.88 285 LEU A N 1
ATOM 2323 C CA . LEU A 1 285 ? -8.952 13.741 4.082 1.00 77.88 285 LEU A CA 1
ATOM 2324 C C . LEU A 1 285 ? -9.446 13.030 2.812 1.00 77.88 285 LEU A C 1
ATOM 2326 O O . LEU A 1 285 ? -8.687 12.359 2.123 1.00 77.88 285 LEU A O 1
ATOM 2330 N N . GLU A 1 286 ? -10.724 13.190 2.489 1.00 77.12 286 GLU A N 1
ATOM 2331 C CA . GLU A 1 286 ? -11.361 12.612 1.305 1.00 77.12 286 GLU A CA 1
ATOM 2332 C C . GLU A 1 286 ? -10.907 13.330 0.035 1.00 77.12 286 GLU A C 1
ATOM 2334 O O . GLU A 1 286 ? -10.516 12.687 -0.940 1.00 77.12 286 GLU A O 1
ATOM 2339 N N . GLY A 1 287 ? -10.854 14.665 0.078 1.00 81.19 287 GLY A N 1
ATOM 2340 C CA . GLY A 1 287 ? -10.225 15.455 -0.974 1.00 81.19 287 GLY A CA 1
ATOM 2341 C C . GLY A 1 287 ? -8.750 15.093 -1.158 1.00 81.19 287 GLY A C 1
ATOM 2342 O O . GLY A 1 287 ? -8.287 14.966 -2.293 1.00 81.19 287 GLY A O 1
ATOM 2343 N N . ASP A 1 288 ? -8.024 14.856 -0.062 1.00 85.19 288 ASP A N 1
ATOM 2344 C CA . ASP A 1 288 ? -6.617 14.448 -0.125 1.00 85.19 288 ASP A CA 1
ATOM 2345 C C . ASP A 1 288 ? -6.442 13.093 -0.821 1.00 85.19 288 ASP A C 1
ATOM 2347 O O . ASP A 1 288 ? -5.567 12.961 -1.679 1.00 85.19 288 ASP A O 1
ATOM 2351 N N . ILE A 1 289 ? -7.298 12.109 -0.521 1.00 87.06 289 ILE A N 1
ATOM 2352 C CA . ILE A 1 289 ? -7.304 10.800 -1.191 1.00 87.06 289 ILE A CA 1
ATOM 2353 C C . ILE A 1 289 ? -7.460 10.963 -2.707 1.00 87.06 289 ILE A C 1
ATOM 2355 O O . ILE A 1 289 ? -6.654 10.412 -3.458 1.00 87.06 289 ILE A O 1
ATOM 2359 N N . ILE A 1 290 ? -8.441 11.750 -3.160 1.00 85.94 290 ILE A N 1
ATOM 2360 C CA . ILE A 1 290 ? -8.705 11.974 -4.592 1.00 85.94 290 ILE A CA 1
ATOM 2361 C C . ILE A 1 290 ? -7.492 12.627 -5.264 1.00 85.94 290 ILE A C 1
ATOM 2363 O O . ILE A 1 290 ? -7.009 12.164 -6.299 1.00 85.94 290 ILE A O 1
ATOM 2367 N N . ILE A 1 291 ? -6.947 13.680 -4.648 1.00 88.25 291 ILE A N 1
ATOM 2368 C CA . ILE A 1 291 ? -5.785 14.405 -5.174 1.00 88.25 291 ILE A CA 1
ATOM 2369 C C . ILE A 1 291 ? -4.557 13.487 -5.258 1.00 88.25 291 ILE A C 1
ATOM 2371 O O . ILE A 1 291 ? -3.766 13.581 -6.203 1.00 88.25 291 ILE A O 1
ATOM 2375 N N . ILE A 1 292 ? -4.352 12.624 -4.262 1.00 90.62 292 ILE A N 1
ATOM 2376 C CA . ILE A 1 292 ? -3.233 11.683 -4.236 1.00 90.62 292 ILE A CA 1
ATOM 2377 C C . ILE A 1 292 ? -3.419 10.595 -5.298 1.00 90.62 292 ILE A C 1
ATOM 2379 O O . ILE A 1 292 ? -2.462 10.327 -6.029 1.00 90.62 292 ILE A O 1
ATOM 2383 N N . ASP A 1 293 ? -4.617 10.021 -5.438 1.00 89.81 293 ASP A N 1
ATOM 2384 C CA . ASP A 1 293 ? -4.926 9.021 -6.470 1.00 89.81 293 ASP A CA 1
ATOM 2385 C C . ASP A 1 293 ? -4.631 9.569 -7.873 1.00 89.81 293 ASP A C 1
ATOM 2387 O O . ASP A 1 293 ? -3.850 8.987 -8.632 1.00 89.81 293 ASP A O 1
ATOM 2391 N N . GLU A 1 294 ? -5.128 10.768 -8.192 1.00 89.81 294 GLU A N 1
ATOM 2392 C CA . GLU A 1 294 ? -4.864 11.422 -9.477 1.00 89.81 294 GLU A CA 1
ATOM 2393 C C . GLU A 1 294 ? -3.362 11.629 -9.734 1.00 89.81 294 GLU A C 1
ATOM 2395 O O . GLU A 1 294 ? -2.856 11.384 -10.840 1.00 89.81 294 GLU A O 1
ATOM 2400 N N . LYS A 1 295 ? -2.608 12.055 -8.713 1.00 92.00 295 LYS A N 1
ATOM 2401 C CA . LYS A 1 295 ? -1.149 12.218 -8.811 1.00 92.00 295 LYS A CA 1
ATOM 2402 C C . LYS A 1 295 ? -0.449 10.883 -9.061 1.00 92.00 295 LYS A C 1
ATOM 2404 O O . LYS A 1 295 ? 0.431 10.822 -9.925 1.00 92.00 295 LYS A O 1
ATOM 2409 N N . LEU A 1 296 ? -0.831 9.819 -8.354 1.00 91.88 296 LEU A N 1
ATOM 2410 C CA . LEU A 1 296 ? -0.255 8.484 -8.535 1.00 91.88 296 LEU A CA 1
ATOM 2411 C C . LEU A 1 296 ? -0.580 7.912 -9.919 1.00 91.88 296 LEU A C 1
ATOM 2413 O O . LEU A 1 296 ? 0.312 7.370 -10.575 1.00 91.88 296 LEU A O 1
ATOM 2417 N N . VAL A 1 297 ? -1.802 8.103 -10.425 1.00 90.50 297 VAL A N 1
ATOM 2418 C CA . VAL A 1 297 ? -2.188 7.708 -11.790 1.00 90.50 297 VAL A CA 1
ATOM 2419 C C . VAL A 1 297 ? -1.305 8.394 -12.834 1.00 90.50 297 VAL A C 1
ATOM 2421 O O . VAL A 1 297 ? -0.809 7.740 -13.759 1.00 90.50 297 VAL A O 1
ATOM 2424 N N . ASN A 1 298 ? -1.052 9.693 -12.677 1.00 92.19 298 ASN A N 1
ATOM 2425 C CA . ASN A 1 298 ? -0.174 10.441 -13.575 1.00 92.19 298 ASN A CA 1
ATOM 2426 C C . ASN A 1 298 ? 1.276 9.931 -13.526 1.00 92.19 298 ASN A C 1
ATOM 2428 O O . ASN A 1 298 ? 1.860 9.636 -14.572 1.00 92.19 298 ASN A O 1
ATOM 2432 N N . LEU A 1 299 ? 1.832 9.723 -12.330 1.00 93.25 299 LEU A N 1
ATOM 2433 C CA . LEU A 1 299 ? 3.196 9.202 -12.160 1.00 93.25 299 LEU A CA 1
ATOM 2434 C C . LEU A 1 299 ? 3.352 7.767 -12.674 1.00 93.25 299 LEU A C 1
ATOM 2436 O O . LEU A 1 299 ? 4.386 7.417 -13.251 1.00 93.25 299 LEU A O 1
ATOM 2440 N N . LYS A 1 300 ? 2.313 6.939 -12.540 1.00 92.25 300 LYS A N 1
ATOM 2441 C CA . LYS A 1 300 ? 2.265 5.599 -13.129 1.00 92.25 300 LYS A CA 1
ATOM 2442 C C . LYS A 1 300 ? 2.327 5.667 -14.651 1.00 92.25 300 LYS A C 1
ATOM 2444 O O . LYS A 1 300 ? 3.098 4.932 -15.268 1.00 92.25 300 LYS A O 1
ATOM 2449 N N . ASN A 1 301 ? 1.560 6.566 -15.266 1.00 91.69 301 ASN A N 1
ATOM 2450 C CA . ASN A 1 301 ? 1.597 6.770 -16.713 1.00 91.69 301 ASN A CA 1
ATOM 2451 C C . ASN A 1 301 ? 2.976 7.248 -17.187 1.00 91.69 301 ASN A C 1
ATOM 2453 O O . ASN A 1 301 ? 3.462 6.775 -18.216 1.00 91.69 301 ASN A O 1
ATOM 2457 N N . ASP A 1 302 ? 3.632 8.127 -16.433 1.00 92.00 302 ASP A N 1
ATOM 2458 C CA . ASP A 1 302 ? 4.986 8.586 -16.748 1.00 92.00 302 ASP A CA 1
ATOM 2459 C C . ASP A 1 302 ? 6.025 7.467 -16.592 1.00 92.00 302 ASP A C 1
ATOM 2461 O O . ASP A 1 302 ? 6.843 7.260 -17.488 1.00 92.00 302 ASP A O 1
ATOM 2465 N N . THR A 1 303 ? 5.909 6.634 -15.557 1.00 91.44 303 THR A N 1
ATOM 2466 C CA . THR A 1 303 ? 6.728 5.416 -15.393 1.00 91.44 303 THR A CA 1
ATOM 2467 C C . THR A 1 303 ? 6.533 4.432 -16.555 1.00 91.44 303 THR A C 1
ATOM 2469 O O . THR A 1 303 ? 7.485 3.819 -17.047 1.00 91.44 303 THR A O 1
ATOM 2472 N N . ILE A 1 304 ? 5.308 4.291 -17.071 1.00 90.56 304 ILE A N 1
ATOM 2473 C CA . ILE A 1 304 ? 5.028 3.461 -18.254 1.00 90.56 304 ILE A CA 1
ATOM 2474 C C . ILE A 1 304 ? 5.680 4.056 -19.510 1.00 90.56 304 ILE A C 1
ATOM 2476 O O . ILE A 1 304 ? 6.251 3.312 -20.313 1.00 90.56 304 ILE A O 1
ATOM 2480 N N . LYS A 1 305 ? 5.621 5.381 -19.706 1.00 90.62 305 LYS A N 1
ATOM 2481 C CA . LYS A 1 305 ? 6.314 6.053 -20.822 1.00 90.62 305 LYS A CA 1
ATOM 2482 C C . LYS A 1 305 ? 7.823 5.837 -20.730 1.00 90.62 305 LYS A C 1
ATOM 2484 O O . LYS A 1 305 ? 8.433 5.466 -21.730 1.00 90.62 305 LYS A O 1
ATOM 2489 N N . GLN A 1 306 ? 8.390 5.970 -19.535 1.00 88.94 306 GLN A N 1
ATOM 2490 C CA . GLN A 1 306 ? 9.796 5.690 -19.270 1.00 88.94 306 GLN A CA 1
ATOM 2491 C C . GLN A 1 306 ? 10.162 4.245 -19.636 1.00 88.94 306 GLN A C 1
ATOM 2493 O O . GLN A 1 306 ? 11.114 4.014 -20.374 1.00 88.94 306 GLN A O 1
ATOM 2498 N N . THR A 1 307 ? 9.351 3.268 -19.224 1.00 90.31 307 THR A N 1
ATOM 2499 C CA . THR A 1 307 ? 9.548 1.847 -19.570 1.00 90.31 307 THR A CA 1
ATOM 2500 C C . THR A 1 307 ? 9.571 1.630 -21.091 1.00 90.31 307 THR A C 1
ATOM 2502 O O . THR A 1 307 ? 10.391 0.874 -21.618 1.00 90.31 307 THR A O 1
ATOM 2505 N N . LYS A 1 308 ? 8.698 2.324 -21.837 1.00 88.50 308 LYS A N 1
ATOM 2506 C CA . LYS A 1 308 ? 8.685 2.285 -23.311 1.00 88.50 308 LYS A CA 1
ATOM 2507 C C . LYS A 1 308 ? 9.941 2.917 -23.917 1.00 88.50 308 LYS A C 1
ATOM 2509 O O . LYS A 1 308 ? 10.472 2.372 -24.882 1.00 88.50 308 LYS A O 1
ATOM 2514 N N . LEU A 1 309 ? 10.427 4.025 -23.356 1.00 86.06 309 LEU A N 1
ATOM 2515 C CA . LEU A 1 309 ? 11.687 4.646 -23.775 1.00 86.06 309 LEU A CA 1
ATOM 2516 C C . LEU A 1 309 ? 12.865 3.693 -23.555 1.00 86.06 309 LEU A C 1
ATOM 2518 O O . LEU A 1 309 ? 13.631 3.468 -24.487 1.00 86.06 309 LEU A O 1
ATOM 2522 N N . ILE A 1 310 ? 12.952 3.051 -22.387 1.00 86.38 310 ILE A N 1
ATOM 2523 C CA . ILE A 1 310 ? 13.989 2.053 -22.080 1.00 86.38 310 ILE A CA 1
ATOM 2524 C C . ILE A 1 310 ? 13.968 0.915 -23.091 1.00 86.38 310 ILE A C 1
ATOM 2526 O O . ILE A 1 310 ? 15.017 0.533 -23.600 1.00 86.38 310 ILE A O 1
ATOM 2530 N N . LYS A 1 311 ? 12.785 0.397 -23.437 1.00 86.81 311 LYS A N 1
ATOM 2531 C CA . LYS A 1 311 ? 12.653 -0.643 -24.464 1.00 86.81 311 LYS A CA 1
ATOM 2532 C C . LYS A 1 311 ? 13.232 -0.199 -25.813 1.00 86.81 311 LYS A C 1
ATOM 2534 O O . LYS A 1 311 ? 13.916 -0.987 -26.464 1.00 86.81 311 LYS A O 1
ATOM 2539 N N . ASN A 1 312 ? 12.974 1.041 -26.226 1.00 81.12 312 ASN A N 1
ATOM 2540 C CA . ASN A 1 312 ? 13.505 1.588 -27.477 1.00 81.12 312 ASN A CA 1
ATOM 2541 C C . ASN A 1 312 ? 15.029 1.744 -27.420 1.00 81.12 312 ASN A C 1
ATOM 2543 O O . ASN A 1 312 ? 15.718 1.308 -28.341 1.00 81.12 312 ASN A O 1
ATOM 2547 N N . VAL A 1 313 ? 15.547 2.298 -26.319 1.00 78.38 313 VAL A N 1
ATOM 2548 C CA . VAL A 1 313 ? 16.989 2.433 -26.076 1.00 78.38 313 VAL A CA 1
ATOM 2549 C C . VAL A 1 313 ? 17.652 1.055 -26.106 1.00 78.38 313 VAL A C 1
ATOM 2551 O O . VAL A 1 313 ? 18.604 0.845 -26.848 1.00 78.38 313 VAL A O 1
ATOM 2554 N N . PHE A 1 314 ? 17.096 0.070 -25.400 1.00 82.75 314 PHE A N 1
ATOM 2555 C CA . PHE A 1 314 ? 17.602 -1.299 -25.397 1.00 82.75 314 PHE A CA 1
ATOM 2556 C C . PHE A 1 314 ? 17.617 -1.912 -26.801 1.00 82.75 314 PHE A C 1
ATOM 2558 O O . PHE A 1 314 ? 18.612 -2.519 -27.190 1.00 82.75 314 PHE A O 1
ATOM 2565 N N . HIS A 1 315 ? 16.549 -1.747 -27.586 1.00 79.88 315 HIS A N 1
ATOM 2566 C CA . HIS A 1 315 ? 16.468 -2.294 -28.942 1.00 79.88 315 HIS A CA 1
ATOM 2567 C C . HIS A 1 315 ? 17.547 -1.717 -29.872 1.00 79.88 315 HIS A C 1
ATOM 2569 O O . HIS A 1 315 ? 18.212 -2.466 -30.584 1.00 79.88 315 HIS A O 1
ATOM 2575 N N . VAL A 1 316 ? 17.738 -0.395 -29.861 1.00 73.19 316 VAL A N 1
ATOM 2576 C CA . VAL A 1 316 ? 18.749 0.271 -30.699 1.00 73.19 316 VAL A CA 1
ATOM 2577 C C . VAL A 1 316 ? 20.158 -0.116 -30.247 1.00 73.19 316 VAL A C 1
ATOM 2579 O O . VAL A 1 316 ? 20.983 -0.545 -31.054 1.00 73.19 316 VAL A O 1
ATOM 2582 N N . THR A 1 317 ? 20.416 -0.047 -28.945 1.00 73.06 317 THR A N 1
ATOM 2583 C CA . THR A 1 317 ? 21.747 -0.268 -28.385 1.00 73.06 317 THR A CA 1
ATOM 2584 C C . THR A 1 317 ? 22.185 -1.724 -28.461 1.00 73.06 317 THR A C 1
ATOM 2586 O O . THR A 1 317 ? 23.326 -1.994 -28.824 1.00 73.06 317 THR A O 1
ATOM 2589 N N . SER A 1 318 ? 21.303 -2.684 -28.169 1.00 74.62 318 SER A N 1
ATOM 2590 C CA . SER A 1 318 ? 21.653 -4.112 -28.202 1.00 74.62 318 SER A CA 1
ATOM 2591 C C . SER A 1 318 ? 22.083 -4.576 -29.597 1.00 74.62 318 SER A C 1
ATOM 2593 O O . SER A 1 318 ? 23.066 -5.307 -29.719 1.00 74.62 318 SER A O 1
ATOM 2595 N N . LEU A 1 319 ? 21.428 -4.097 -30.660 1.00 72.19 319 LEU A N 1
ATOM 2596 C CA . LEU A 1 319 ? 21.838 -4.373 -32.040 1.00 72.19 319 LEU A CA 1
ATOM 2597 C C . LEU A 1 319 ? 23.231 -3.809 -32.343 1.00 72.19 319 LEU A C 1
ATOM 2599 O O . LEU A 1 319 ? 24.060 -4.501 -32.937 1.00 72.19 319 LEU A O 1
ATOM 2603 N N . SER A 1 320 ? 23.510 -2.578 -31.912 1.00 70.44 320 SER A N 1
ATOM 2604 C CA . SER A 1 320 ? 24.830 -1.956 -32.068 1.00 70.44 320 SER A CA 1
ATOM 2605 C C . SER A 1 320 ? 25.906 -2.714 -31.286 1.00 70.44 320 SER A C 1
ATOM 2607 O O . SER A 1 320 ? 26.963 -3.029 -31.833 1.00 70.44 320 SER A O 1
ATOM 2609 N N . MET A 1 321 ? 25.614 -3.114 -30.047 1.00 72.81 321 MET A N 1
ATOM 2610 C CA . MET A 1 321 ? 26.502 -3.937 -29.224 1.00 72.81 321 MET A CA 1
ATOM 2611 C C . MET A 1 321 ? 26.828 -5.288 -29.874 1.00 72.81 321 MET A C 1
ATOM 2613 O O . MET A 1 321 ? 27.983 -5.714 -29.848 1.00 72.81 321 MET A O 1
ATOM 2617 N N . VAL A 1 322 ? 25.829 -5.970 -30.449 1.00 76.50 322 VAL A N 1
ATOM 2618 C CA . VAL A 1 322 ? 26.019 -7.253 -31.147 1.00 76.50 322 VAL A CA 1
ATOM 2619 C C . VAL A 1 322 ? 26.920 -7.067 -32.364 1.00 76.50 322 VAL A C 1
ATOM 2621 O O . VAL A 1 322 ? 27.909 -7.786 -32.486 1.00 76.50 322 VAL A O 1
ATOM 2624 N N . LYS A 1 323 ? 26.660 -6.057 -33.204 1.00 73.19 323 LYS A N 1
ATOM 2625 C CA . LYS A 1 323 ? 27.494 -5.757 -34.383 1.00 73.19 323 LYS A CA 1
ATOM 2626 C C . LYS A 1 323 ? 28.951 -5.476 -34.014 1.00 73.19 323 LYS A C 1
ATOM 2628 O O . LYS A 1 323 ? 29.864 -5.961 -34.687 1.00 73.19 323 LYS A O 1
ATOM 2633 N N . ILE A 1 324 ? 29.183 -4.716 -32.941 1.00 70.69 324 ILE A N 1
ATOM 2634 C CA . ILE A 1 324 ? 30.538 -4.435 -32.449 1.00 70.69 324 ILE A CA 1
ATOM 2635 C C . ILE A 1 324 ? 31.195 -5.741 -31.985 1.00 70.69 324 ILE A C 1
ATOM 2637 O O . ILE A 1 324 ? 32.293 -6.065 -32.435 1.00 70.69 324 ILE A O 1
ATOM 2641 N N . LYS A 1 325 ? 30.513 -6.545 -31.156 1.00 72.75 325 LYS A N 1
ATOM 2642 C CA . LYS A 1 325 ? 31.035 -7.839 -30.679 1.00 72.75 325 LYS A CA 1
ATOM 2643 C C . LYS A 1 325 ? 31.363 -8.802 -31.821 1.00 72.75 325 LYS A C 1
ATOM 2645 O O . LYS A 1 325 ? 32.427 -9.415 -31.789 1.00 72.75 325 LYS A O 1
ATOM 2650 N N . GLU A 1 326 ? 30.499 -8.916 -32.827 1.00 75.88 326 GLU A N 1
ATOM 2651 C CA . GLU A 1 326 ? 30.754 -9.731 -34.020 1.00 75.88 326 GLU A CA 1
ATOM 2652 C C . GLU A 1 326 ? 31.990 -9.233 -34.770 1.00 75.88 326 GLU A C 1
ATOM 2654 O O . GLU A 1 326 ? 32.888 -10.020 -35.068 1.00 75.88 326 GLU A O 1
ATOM 2659 N N . THR A 1 327 ? 32.094 -7.922 -35.003 1.00 73.81 327 THR A N 1
ATOM 2660 C CA . THR A 1 327 ? 33.257 -7.315 -35.668 1.00 73.81 327 THR A CA 1
ATOM 2661 C C . THR A 1 327 ? 34.553 -7.635 -34.921 1.00 73.81 327 THR A C 1
ATOM 2663 O O . THR A 1 327 ? 35.527 -8.069 -35.539 1.00 73.81 327 THR A O 1
ATOM 2666 N N . TYR A 1 328 ? 34.554 -7.494 -33.593 1.00 69.00 328 TYR A N 1
ATOM 2667 C CA . TYR A 1 328 ? 35.692 -7.847 -32.742 1.00 69.00 328 TYR A CA 1
ATOM 2668 C C . TYR A 1 328 ? 36.035 -9.333 -32.810 1.00 69.00 328 TYR A C 1
ATOM 2670 O O . TYR A 1 328 ? 37.196 -9.684 -33.011 1.00 69.00 328 TYR A O 1
ATOM 2678 N N . PHE A 1 329 ? 35.038 -10.213 -32.715 1.00 73.56 329 PHE A N 1
ATOM 2679 C CA . PHE A 1 329 ? 35.238 -11.656 -32.816 1.00 73.56 329 PHE A CA 1
ATOM 2680 C C . PHE A 1 329 ? 35.853 -12.058 -34.165 1.00 73.56 329 PHE A C 1
ATOM 2682 O O . PHE A 1 329 ? 36.794 -12.855 -34.214 1.00 73.56 329 PHE A O 1
ATOM 2689 N N . PHE A 1 330 ? 35.386 -11.469 -35.269 1.00 72.50 330 PHE A N 1
ATOM 2690 C CA . PHE A 1 330 ? 35.964 -11.702 -36.592 1.00 72.50 330 PHE A CA 1
ATOM 2691 C C . PHE A 1 330 ? 37.386 -11.143 -36.717 1.00 72.50 330 PHE A C 1
ATOM 2693 O O . PHE A 1 330 ? 38.241 -11.804 -37.308 1.00 72.50 330 PHE A O 1
ATOM 2700 N N . GLN A 1 331 ? 37.673 -9.968 -36.148 1.00 70.75 331 GLN A N 1
ATOM 2701 C CA . GLN A 1 331 ? 39.025 -9.400 -36.134 1.00 70.75 331 GLN A CA 1
ATOM 2702 C C . GLN A 1 331 ? 39.999 -10.251 -35.311 1.00 70.75 331 GLN A C 1
ATOM 2704 O O . GLN A 1 331 ? 41.093 -10.550 -35.792 1.00 70.75 331 GLN A O 1
ATOM 2709 N N . GLU A 1 332 ? 39.606 -10.697 -34.116 1.00 72.31 332 GLU A N 1
ATOM 2710 C CA . GLU A 1 332 ? 40.419 -11.577 -33.273 1.00 72.31 332 GLU A CA 1
ATOM 2711 C C . GLU A 1 332 ? 40.674 -12.929 -33.939 1.00 72.31 332 GLU A C 1
ATOM 2713 O O . GLU A 1 332 ? 41.810 -13.405 -33.950 1.00 72.31 332 GLU A O 1
ATOM 2718 N N . ASN A 1 333 ? 39.653 -13.541 -34.546 1.00 71.50 333 ASN A N 1
ATOM 2719 C CA . ASN A 1 333 ? 39.826 -14.793 -35.281 1.00 71.50 333 ASN A CA 1
ATOM 2720 C C . ASN A 1 333 ? 40.729 -14.614 -36.499 1.00 71.50 333 ASN A C 1
ATOM 2722 O O . ASN A 1 333 ? 41.620 -15.430 -36.727 1.00 71.50 333 ASN A O 1
ATOM 2726 N N . LYS A 1 334 ? 40.572 -13.519 -37.249 1.00 69.69 334 LYS A N 1
ATOM 2727 C CA . LYS A 1 334 ? 41.451 -13.202 -38.377 1.00 69.69 334 LYS A CA 1
ATOM 2728 C C . LYS A 1 334 ? 42.895 -12.988 -37.916 1.00 69.69 334 LYS A C 1
ATOM 2730 O O . LYS A 1 334 ? 43.812 -13.497 -38.557 1.00 69.69 334 LYS A O 1
ATOM 2735 N N . ALA A 1 335 ? 43.108 -12.297 -36.795 1.00 65.81 335 ALA A N 1
ATOM 2736 C CA . ALA A 1 335 ? 44.427 -12.104 -36.197 1.00 65.81 335 ALA A CA 1
ATOM 2737 C C . ALA A 1 335 ? 45.042 -13.426 -35.701 1.00 65.81 335 ALA A C 1
ATOM 2739 O O . ALA A 1 335 ? 46.222 -13.674 -35.943 1.00 65.81 335 ALA A O 1
ATOM 2740 N N . LYS A 1 336 ? 44.252 -14.308 -35.072 1.00 71.69 336 LYS A N 1
ATOM 2741 C CA . LYS A 1 336 ? 44.685 -15.657 -34.665 1.00 71.69 336 LYS A CA 1
ATOM 2742 C C . LYS A 1 336 ? 45.096 -16.508 -35.864 1.00 71.69 336 LYS A C 1
ATOM 2744 O O . LYS A 1 336 ? 46.175 -17.093 -35.833 1.00 71.69 336 LYS A O 1
ATOM 2749 N N . ILE A 1 337 ? 44.292 -16.522 -36.928 1.00 67.19 337 ILE A N 1
ATOM 2750 C CA . ILE A 1 337 ? 44.598 -17.237 -38.175 1.00 67.19 337 ILE A CA 1
ATOM 2751 C C . ILE A 1 337 ? 45.887 -16.689 -38.806 1.00 67.19 337 ILE A C 1
ATOM 2753 O O . ILE A 1 337 ? 46.777 -17.458 -39.158 1.00 67.19 337 ILE A O 1
ATOM 2757 N N . LEU A 1 338 ? 46.039 -15.363 -38.891 1.00 61.28 338 LEU A N 1
ATOM 2758 C CA . LEU A 1 338 ? 47.261 -14.723 -39.392 1.00 61.28 338 LEU A CA 1
ATOM 2759 C C . LEU A 1 338 ? 48.495 -15.074 -38.552 1.00 61.28 338 LEU A C 1
ATOM 2761 O O . LEU A 1 338 ? 49.557 -15.346 -39.111 1.00 61.28 338 LEU A O 1
ATOM 2765 N N . ASN A 1 339 ? 48.370 -15.097 -37.226 1.00 66.19 339 ASN A N 1
ATOM 2766 C CA . ASN A 1 339 ? 49.465 -15.474 -36.333 1.00 66.19 339 ASN A CA 1
ATOM 2767 C C . ASN A 1 339 ? 49.822 -16.961 -36.457 1.00 66.19 339 ASN A C 1
ATOM 2769 O O . ASN A 1 339 ? 51.007 -17.288 -36.490 1.00 66.19 339 ASN A O 1
ATOM 2773 N N . GLN A 1 340 ? 48.834 -17.846 -36.615 1.00 65.31 340 GLN A N 1
ATOM 2774 C CA . GLN A 1 340 ? 49.065 -19.265 -36.902 1.00 65.31 340 GLN A CA 1
ATOM 2775 C C . GLN A 1 340 ? 49.778 -19.456 -38.249 1.00 65.31 340 GLN A C 1
ATOM 2777 O O . GLN A 1 340 ? 50.798 -20.142 -38.306 1.00 65.31 340 GLN A O 1
ATOM 2782 N N . MET A 1 341 ? 49.331 -18.782 -39.314 1.00 61.47 341 MET A N 1
ATOM 2783 C CA . MET A 1 341 ? 50.008 -18.828 -40.618 1.00 61.47 341 MET A CA 1
ATOM 2784 C C . MET A 1 341 ? 51.453 -18.319 -40.532 1.00 61.47 341 MET A C 1
ATOM 2786 O O . MET A 1 341 ? 52.363 -18.950 -41.067 1.00 61.47 341 MET A O 1
ATOM 2790 N N . ARG A 1 342 ? 51.693 -17.222 -39.800 1.00 62.75 342 ARG A N 1
ATOM 2791 C CA . ARG A 1 342 ? 53.047 -16.695 -39.560 1.00 62.75 342 ARG A CA 1
ATOM 2792 C C . ARG A 1 342 ? 53.920 -17.677 -38.778 1.00 62.75 342 ARG A C 1
ATOM 2794 O O . ARG A 1 342 ? 55.079 -17.865 -39.150 1.00 62.75 342 ARG A O 1
ATOM 2801 N N . SER A 1 343 ? 53.387 -18.349 -37.755 1.00 62.84 343 SER A N 1
ATOM 2802 C CA . SER A 1 343 ? 54.125 -19.391 -37.023 1.00 62.84 343 SER A CA 1
ATOM 2803 C C . SER A 1 343 ? 54.473 -20.606 -37.890 1.00 62.84 343 SER A C 1
ATOM 2805 O O . SER A 1 343 ? 55.587 -21.111 -37.806 1.00 62.84 343 SER A O 1
ATOM 2807 N N . ILE A 1 344 ? 53.583 -21.016 -38.800 1.00 61.00 344 ILE A N 1
ATOM 2808 C CA . ILE A 1 344 ? 53.839 -22.121 -39.738 1.00 61.00 344 ILE A CA 1
ATOM 2809 C C . ILE A 1 344 ? 54.920 -21.720 -40.755 1.00 61.00 344 ILE A C 1
ATOM 2811 O O . ILE A 1 344 ? 55.872 -22.465 -40.982 1.00 61.00 344 ILE A O 1
ATOM 2815 N N . SER A 1 345 ? 54.840 -20.504 -41.310 1.00 57.72 345 SER A N 1
ATOM 2816 C CA . SER A 1 345 ? 55.844 -20.000 -42.261 1.00 57.72 345 SER A CA 1
ATOM 2817 C C . SER A 1 345 ? 57.229 -19.775 -41.636 1.00 57.72 345 SER A C 1
ATOM 2819 O O . SER A 1 345 ? 58.242 -19.947 -42.305 1.00 57.72 345 SER A O 1
ATOM 2821 N N . SER A 1 346 ? 57.299 -19.431 -40.346 1.00 56.41 346 SER A N 1
ATOM 2822 C CA . SER A 1 346 ? 58.571 -19.226 -39.634 1.00 56.41 346 SER A CA 1
ATOM 2823 C C . SER A 1 346 ? 59.187 -20.527 -39.105 1.00 56.41 346 SER A C 1
ATOM 2825 O O . SER A 1 346 ? 60.410 -20.596 -38.982 1.00 56.41 346 SER A O 1
ATOM 2827 N N . GLY A 1 347 ? 58.381 -21.570 -38.870 1.00 52.53 347 GLY A N 1
ATOM 2828 C CA . GLY A 1 347 ? 58.865 -22.939 -38.655 1.00 52.53 347 GLY A CA 1
ATOM 2829 C C . GLY A 1 347 ? 59.506 -23.521 -39.917 1.00 52.53 347 GLY A C 1
ATOM 2830 O O . GLY A 1 347 ? 60.633 -23.998 -39.869 1.00 52.53 347 GLY A O 1
ATOM 2831 N N . SER A 1 348 ? 58.857 -23.346 -41.074 1.00 49.66 348 SER A N 1
ATOM 2832 C CA . SER A 1 348 ? 59.364 -23.826 -42.370 1.00 49.66 348 SER A CA 1
ATOM 2833 C C . SER A 1 348 ? 60.703 -23.199 -42.796 1.00 49.66 348 SER A C 1
ATOM 2835 O O . SER A 1 348 ? 61.491 -23.854 -43.470 1.00 49.66 348 SER A O 1
ATOM 2837 N N . ILE A 1 349 ? 61.006 -21.960 -42.389 1.00 48.78 349 ILE A N 1
ATOM 2838 C CA . ILE A 1 349 ? 62.284 -21.301 -42.722 1.00 48.78 349 ILE A CA 1
ATOM 2839 C C . ILE A 1 349 ? 63.442 -21.792 -41.832 1.00 48.78 349 ILE A C 1
ATOM 2841 O O . ILE A 1 349 ? 64.598 -21.739 -42.257 1.00 48.78 349 ILE A O 1
ATOM 2845 N N . ARG A 1 350 ? 63.174 -22.298 -40.618 1.00 47.94 350 ARG A N 1
ATOM 2846 C CA . ARG A 1 350 ? 64.231 -22.882 -39.770 1.00 47.94 350 ARG A CA 1
ATOM 2847 C C . ARG A 1 350 ? 64.710 -24.237 -40.289 1.00 47.94 350 ARG A C 1
ATOM 2849 O O . ARG A 1 350 ? 65.905 -24.498 -40.195 1.00 47.94 350 ARG A O 1
ATOM 2856 N N . ASP A 1 351 ? 63.838 -25.012 -40.924 1.00 46.50 351 ASP A N 1
ATOM 2857 C CA . ASP A 1 351 ? 64.197 -26.327 -41.473 1.00 46.50 351 ASP A CA 1
ATOM 2858 C C . ASP A 1 351 ? 64.941 -26.249 -42.820 1.00 46.50 351 ASP A C 1
ATOM 2860 O O . ASP A 1 351 ? 65.598 -27.203 -43.222 1.00 46.50 351 ASP A O 1
ATOM 2864 N N . ILE A 1 352 ? 64.925 -25.095 -43.500 1.00 48.34 352 ILE A N 1
ATOM 2865 C CA . ILE A 1 352 ? 65.666 -24.878 -44.760 1.00 48.34 352 ILE A CA 1
ATOM 2866 C C . ILE A 1 352 ? 67.123 -24.432 -44.510 1.00 48.34 352 ILE A C 1
ATOM 2868 O O . ILE A 1 352 ? 67.952 -24.488 -45.411 1.00 48.34 352 ILE A O 1
ATOM 2872 N N . ARG A 1 353 ? 67.486 -24.023 -43.284 1.00 42.47 353 ARG A N 1
ATOM 2873 C CA . ARG A 1 353 ? 68.872 -23.642 -42.928 1.00 42.47 353 ARG A CA 1
ATOM 2874 C C . ARG A 1 353 ? 69.727 -24.789 -42.367 1.00 42.47 353 ARG A C 1
ATOM 2876 O O . ARG A 1 353 ? 70.847 -24.526 -41.938 1.00 42.47 353 ARG A O 1
ATOM 2883 N N . VAL A 1 354 ? 69.223 -26.026 -42.365 1.00 49.44 354 VAL A N 1
ATOM 2884 C CA . VAL A 1 354 ? 69.938 -27.225 -41.870 1.00 49.44 354 VAL A CA 1
ATOM 2885 C C . VAL A 1 354 ? 70.115 -28.292 -42.968 1.00 49.44 354 VAL A C 1
ATOM 2887 O O . VAL A 1 354 ? 70.341 -29.458 -42.666 1.00 49.44 354 VAL A O 1
ATOM 2890 N N . LEU A 1 355 ? 70.044 -27.914 -44.248 1.00 38.50 355 LEU A N 1
ATOM 2891 C CA . LEU A 1 355 ? 70.417 -28.794 -45.364 1.00 38.50 355 LEU A CA 1
ATOM 2892 C C . LEU A 1 355 ? 71.703 -28.328 -46.038 1.00 38.50 355 LEU A C 1
ATOM 2894 O O . LEU A 1 355 ? 71.787 -27.119 -46.357 1.00 38.50 355 LEU A O 1
#

Foldseek 3Di:
DDPPPPDDQLPQPVVQLLLLLLLLLLLLVLLVLLCVQQLDCQFLLQDPDLVSNLVVQLVCLVVCVVCDPVPADPVLSCQLNPPDSVSPDPVVNSVSSSVSSLCQSLQVLDPCRVVVCVVSLVSGDPVSVVSVVLSVVSVVCSPDPVLSVQCVDPVSVVVSVVSVVVSCVVVVHDCPVSVCSNDHSVSPPPSSVLSSLLSLLVVLLVLLVVLLVLLVVLLVLLVVLVVLVVVLVVVPPPPQDDPVLVVLSVVLNVLSVVLNVVSVVLNVVSSVLSSCSSVCVVDPSSVVSVVSSVVSVVSSVSSVVSVVSSVVSCVVSVVSSVVSVVVVVVVVVVVVVVVVVVVVVVVVVVVVVPD

Sequence (355 aa):
MDEKFQYEVLGIIQKNEMYVRFKTACHFVALEFYRKIFHDPCYAGFSKEGSHLYNELQAFKGCLSRLKGNVLNNREWSFLFPENQQTLSETFTLNLIRTIIRYCVCDVNNSADIFALSKYADNLSEEGKRLLTVVENIHATVSDKKTKELILSDNGSKMLWQLLNQALDEINFDQSEIEKIKHADLDLYQDFRLSLITSQFEVLLDECNDILKSVSLNYLAVEKLIEDCNNILFKDKNGLIEKDFFSNADKVLSEASSITDKLNFIKQTIIESIIEIPDWKEKNLEGDIIIIDEKLVNLKNDTIKQTKLIKNVFHVTSLSMVKIKETYFFQENKAKILNQMRSISSGSIRDIRVL

Radius of gyration: 32.28 Å; chains: 1; bounding box: 99×56×93 Å